Protein AF-A0A538E0H1-F1 (afdb_monomer)

Secondary structure (DSSP, 8-state):
-HHHHHHHHHHHHHHHHHHH--TTTHHHHHHHHHHHHHHHHHHHHHHHH-TTTT----SSS-SS--TTTT-HHHHHHHHHHHHHHHHHHHHH-SSHHHHHHHHHTHHHHHHHHHHTT-HHHHHHHHHHHHHHHHH-TTHHHHHHHHHHHHHHHHHHHHHHTS-GGGT-SSS-HHHHHHHHHHHHHHHHHHHHHHHHHHHHHHHHTTT----HHHHHHHHHHHHHHHHHHHHHHHHHTT-HHHHHHHHHHHHH---

Nearest PDB structures (foldseek):
  6w2r-assembly3_C  TM=2.815E-01  e=3.133E+00  synthetic construct
  6w2r-assembly4_D  TM=2.862E-01  e=8.380E+00  synthetic construct
  8wg7-assembly1_R  TM=1.725E-01  e=4.481E+00  Homo sapiens

pLDDT: mean 80.83, std 14.92, range [41.12, 98.44]

Foldseek 3Di:
DVVVVVVVVVVVVVVCCVVVVDPVCVLVVLLVLLVVLLVQLLLLLCCQLAVVPRHDLDLPPDQARPPPVNALQVNLLSLLVSLLSLLVQLQDPPDLQSNLQSLLSLQSSLLSNLSSVDPVSLLSSLVSLVVSLVPDPPNLSSLVLCVQSVVLNVVLSVLCPPQPLSVDSPHDPVSSNVSSNVSVVSSVVSSVVSSVSSSVVVVVVVPDDDDPVVSVVSNVVSVVVSVVSVVVSQVVQVHPVNVVVVVVVVVVPDD

Structure (mmCIF, N/CA/C/O backbone):
data_AF-A0A538E0H1-F1
#
_entry.id   AF-A0A538E0H1-F1
#
loop_
_atom_site.group_PDB
_atom_site.id
_atom_site.type_symbol
_atom_site.label_atom_id
_atom_site.label_alt_id
_atom_site.label_comp_id
_atom_site.label_asym_id
_atom_site.label_entity_id
_atom_site.label_seq_id
_atom_site.pdbx_PDB_ins_code
_atom_site.Cartn_x
_atom_site.Cartn_y
_atom_site.Cartn_z
_atom_site.occupancy
_atom_site.B_iso_or_equiv
_atom_site.auth_seq_id
_atom_site.auth_comp_id
_atom_site.auth_asym_id
_atom_site.auth_atom_id
_atom_site.pdbx_PDB_model_num
ATOM 1 N N . MET A 1 1 ? 15.814 32.082 0.804 1.00 62.50 1 MET A N 1
ATOM 2 C CA . MET A 1 1 ? 14.558 32.785 1.153 1.00 62.50 1 MET A CA 1
ATOM 3 C C . MET A 1 1 ? 13.333 31.953 0.761 1.00 62.50 1 MET A C 1
ATOM 5 O O . MET A 1 1 ? 12.594 31.567 1.654 1.00 62.50 1 MET A O 1
ATOM 9 N N . LEU A 1 2 ? 13.212 31.528 -0.504 1.00 74.06 2 LEU A N 1
ATOM 10 C CA . LEU A 1 2 ? 12.160 30.611 -0.996 1.00 74.06 2 LEU A CA 1
ATOM 11 C C . LEU A 1 2 ? 11.996 29.292 -0.208 1.00 74.06 2 LEU A C 1
ATOM 13 O O . LEU A 1 2 ? 10.874 28.863 0.051 1.00 74.06 2 LEU A O 1
ATOM 17 N N . GLU A 1 3 ? 13.085 28.638 0.211 1.00 69.62 3 GLU A N 1
ATOM 18 C CA . GLU A 1 3 ? 12.985 27.389 0.992 1.00 69.62 3 GLU A CA 1
ATOM 19 C C . GLU A 1 3 ? 12.420 27.601 2.403 1.00 69.62 3 GLU A C 1
ATOM 21 O O . GLU A 1 3 ? 11.687 26.751 2.914 1.00 69.62 3 GLU A O 1
ATOM 26 N N . LEU A 1 4 ? 12.715 28.752 3.016 1.00 76.44 4 LEU A N 1
ATOM 27 C CA . LEU A 1 4 ? 12.204 29.116 4.336 1.00 76.44 4 LEU A CA 1
ATOM 28 C C . LEU A 1 4 ? 10.700 29.400 4.261 1.00 76.44 4 LEU A C 1
ATOM 30 O O . LEU A 1 4 ? 9.941 28.885 5.074 1.00 76.44 4 LEU A O 1
ATOM 34 N N . GLU A 1 5 ? 10.261 30.141 3.243 1.00 71.50 5 GLU A N 1
ATOM 35 C CA . GLU A 1 5 ? 8.842 30.407 2.977 1.00 71.50 5 GLU A CA 1
ATOM 36 C C . GLU A 1 5 ? 8.067 29.117 2.702 1.00 71.50 5 GLU A C 1
ATOM 38 O O . GLU A 1 5 ? 7.014 28.893 3.294 1.00 71.50 5 GLU A O 1
ATOM 43 N N . ARG A 1 6 ? 8.614 28.216 1.875 1.00 70.69 6 ARG A N 1
ATOM 44 C CA . ARG A 1 6 ? 8.008 26.905 1.609 1.00 70.69 6 ARG A CA 1
ATOM 45 C C . ARG A 1 6 ? 7.900 26.063 2.881 1.00 70.69 6 ARG A C 1
ATOM 47 O O . ARG A 1 6 ? 6.867 25.440 3.112 1.00 70.69 6 ARG A O 1
ATOM 54 N N . THR A 1 7 ? 8.936 26.063 3.718 1.00 77.12 7 THR A N 1
ATOM 55 C CA . THR A 1 7 ? 8.940 25.328 4.992 1.00 77.12 7 THR A CA 1
ATOM 56 C C . THR A 1 7 ? 7.916 25.905 5.965 1.00 77.12 7 THR A C 1
ATOM 58 O O . THR A 1 7 ? 7.155 25.149 6.566 1.00 77.12 7 THR A O 1
ATOM 61 N N . LEU A 1 8 ? 7.836 27.233 6.074 1.00 78.69 8 LEU A N 1
ATOM 62 C CA . LEU A 1 8 ? 6.848 27.923 6.902 1.00 78.69 8 LEU A CA 1
ATOM 63 C C . LEU A 1 8 ? 5.421 27.693 6.404 1.00 78.69 8 LEU A C 1
ATOM 65 O O . LEU A 1 8 ? 4.537 27.480 7.222 1.00 78.69 8 LEU A O 1
ATOM 69 N N . LEU A 1 9 ? 5.193 27.663 5.090 1.00 79.38 9 LEU A N 1
ATOM 70 C CA . LEU A 1 9 ? 3.889 27.351 4.501 1.00 79.38 9 LEU A CA 1
ATOM 71 C C . LEU A 1 9 ? 3.466 25.906 4.771 1.00 79.38 9 LEU A C 1
ATOM 73 O O . LEU A 1 9 ? 2.318 25.667 5.140 1.00 79.38 9 LEU A O 1
ATOM 77 N N . VAL A 1 10 ? 4.382 24.940 4.642 1.00 74.25 10 VAL A N 1
ATOM 78 C CA . VAL A 1 10 ? 4.106 23.537 4.994 1.00 74.25 10 VAL A CA 1
ATOM 79 C C . VAL A 1 10 ? 3.824 23.414 6.487 1.00 74.25 10 VAL A C 1
ATOM 81 O O . VAL A 1 10 ? 2.846 22.777 6.870 1.00 74.25 10 VAL A O 1
ATOM 84 N N . LEU A 1 11 ? 4.629 24.058 7.333 1.00 79.06 11 LEU A N 1
ATOM 85 C CA . LEU A 1 11 ? 4.444 24.032 8.779 1.00 79.06 11 LEU A CA 1
ATOM 86 C C . LEU A 1 11 ? 3.119 24.688 9.179 1.00 79.06 11 LEU A C 1
ATOM 88 O O . LEU A 1 11 ? 2.368 24.108 9.956 1.00 79.06 11 LEU A O 1
ATOM 92 N N . ALA A 1 12 ? 2.793 25.852 8.619 1.00 76.12 12 ALA A N 1
ATOM 93 C CA . ALA A 1 12 ? 1.538 26.554 8.855 1.00 76.12 12 ALA A CA 1
ATOM 94 C C . ALA A 1 12 ? 0.341 25.739 8.357 1.00 76.12 12 ALA A C 1
ATOM 96 O O . ALA A 1 12 ? -0.644 25.623 9.076 1.00 76.12 12 ALA A O 1
ATOM 97 N N . GLY A 1 13 ? 0.438 25.111 7.183 1.00 74.56 13 GLY A N 1
ATOM 98 C CA . GLY A 1 13 ? -0.596 24.226 6.648 1.00 74.56 13 GLY A CA 1
ATOM 99 C C . GLY A 1 13 ? -0.819 22.996 7.527 1.00 74.56 13 GLY A C 1
ATOM 100 O O . GLY A 1 13 ? -1.952 22.700 7.894 1.00 74.56 13 GLY A O 1
ATOM 101 N N . VAL A 1 14 ? 0.254 22.315 7.941 1.00 77.38 14 VAL A N 1
ATOM 102 C CA . VAL A 1 14 ? 0.185 21.174 8.868 1.00 77.38 14 VAL A CA 1
ATOM 103 C C . VAL A 1 14 ? -0.395 21.608 10.213 1.00 77.38 14 VAL A C 1
ATOM 105 O O . VAL A 1 14 ? -1.287 20.945 10.735 1.00 77.38 14 VAL A O 1
ATOM 108 N N . THR A 1 15 ? 0.049 22.742 10.752 1.00 73.00 15 THR A N 1
ATOM 109 C CA . THR A 1 15 ? -0.431 23.272 12.036 1.00 73.00 15 THR A CA 1
ATOM 110 C C . THR A 1 15 ? -1.893 23.690 11.945 1.00 73.00 15 THR A C 1
ATOM 112 O O . THR A 1 15 ? -2.661 23.377 12.845 1.00 73.00 15 THR A O 1
ATOM 115 N N . ALA A 1 16 ? -2.315 24.316 10.845 1.00 71.56 16 ALA A N 1
ATOM 116 C CA . ALA A 1 16 ? -3.708 24.661 10.591 1.00 71.56 16 ALA A CA 1
ATOM 117 C C . ALA A 1 16 ? -4.572 23.404 10.467 1.00 71.56 16 ALA A C 1
ATOM 119 O O . ALA A 1 16 ? -5.636 23.343 11.070 1.00 71.56 16 ALA A O 1
ATOM 120 N N . VAL A 1 17 ? -4.104 22.366 9.768 1.00 69.56 17 VAL A N 1
ATOM 121 C CA . VAL A 1 17 ? -4.805 21.077 9.713 1.00 69.56 17 VAL A CA 1
ATOM 122 C C . VAL A 1 17 ? -4.901 20.463 11.105 1.00 69.56 17 VAL A C 1
ATOM 124 O O . VAL A 1 17 ? -5.983 20.041 11.480 1.00 69.56 17 VAL A O 1
ATOM 127 N N . ILE A 1 18 ? -3.837 20.450 11.908 1.00 70.75 18 ILE A N 1
ATOM 128 C CA . ILE A 1 18 ? -3.871 19.905 13.276 1.00 70.75 18 ILE A CA 1
ATOM 129 C C . ILE A 1 18 ? -4.801 20.725 14.185 1.00 70.75 18 ILE A C 1
ATOM 131 O O . ILE A 1 18 ? -5.565 20.147 14.955 1.00 70.75 18 ILE A O 1
ATOM 135 N N . ALA A 1 19 ? -4.761 22.055 14.086 1.00 69.69 19 ALA A N 1
ATOM 136 C CA . ALA A 1 19 ? -5.537 22.969 14.920 1.00 69.69 19 ALA A CA 1
ATOM 137 C C . ALA A 1 19 ? -7.027 23.002 14.542 1.00 69.69 19 ALA A C 1
ATOM 139 O O . ALA A 1 19 ? -7.883 23.132 15.414 1.00 69.69 19 ALA A O 1
ATOM 140 N N . LEU A 1 20 ? -7.344 22.873 13.250 1.00 69.69 20 LEU A N 1
ATOM 141 C CA . LEU A 1 20 ? -8.708 22.930 12.720 1.00 69.69 20 LEU A CA 1
ATOM 142 C C . LEU A 1 20 ? -9.332 21.541 12.533 1.00 69.69 20 LEU A C 1
ATOM 144 O O . LEU A 1 20 ? -10.556 21.436 12.403 1.00 69.69 20 LEU A O 1
ATOM 148 N N . ALA A 1 21 ? -8.535 20.464 12.530 1.00 66.31 21 ALA A N 1
ATOM 149 C CA . ALA A 1 21 ? -9.044 19.102 12.447 1.00 66.31 21 ALA A CA 1
ATOM 150 C C . ALA A 1 21 ? -9.835 18.766 13.706 1.00 66.31 21 ALA A C 1
ATOM 152 O O . ALA A 1 21 ? -9.314 18.380 14.754 1.00 66.31 21 ALA A O 1
ATOM 153 N N . ARG A 1 22 ? -11.154 18.830 13.569 1.00 72.38 22 ARG A N 1
ATOM 154 C CA . ARG A 1 22 ? -12.054 18.266 14.563 1.00 72.38 22 ARG A CA 1
ATOM 155 C C . ARG A 1 22 ? -11.836 16.758 14.617 1.00 72.38 22 ARG A C 1
ATOM 157 O O . ARG A 1 22 ? -11.766 16.090 13.582 1.00 72.38 22 ARG A O 1
ATOM 164 N N . ARG A 1 23 ? -11.780 16.202 15.832 1.00 72.94 23 ARG A N 1
ATOM 165 C CA . ARG A 1 23 ? -11.576 14.757 16.071 1.00 72.94 23 ARG A CA 1
ATOM 166 C C . ARG A 1 23 ? -12.557 13.873 15.290 1.00 72.94 23 ARG A C 1
ATOM 168 O O . ARG A 1 23 ? -12.219 12.752 14.927 1.00 72.94 23 ARG A O 1
ATOM 175 N N . GLU A 1 24 ? -13.746 14.389 14.993 1.00 77.44 24 GLU A N 1
ATOM 176 C CA . GLU A 1 24 ? -14.774 13.722 14.187 1.00 77.44 24 GLU A CA 1
ATOM 177 C C . GLU A 1 24 ? -14.396 13.519 12.707 1.00 77.44 24 GLU A C 1
ATOM 179 O O . GLU A 1 24 ? -14.872 12.572 12.077 1.00 77.44 24 GLU A O 1
ATOM 184 N N . HIS A 1 25 ? -13.522 14.361 12.145 1.00 81.50 25 HIS A N 1
ATOM 185 C CA . HIS A 1 25 ? -13.102 14.297 10.742 1.00 81.50 25 HIS A CA 1
ATOM 186 C C . HIS A 1 25 ? -11.829 13.480 10.523 1.00 81.50 25 HIS A C 1
ATOM 188 O O . HIS A 1 25 ? -11.591 13.031 9.402 1.00 81.50 25 HIS A O 1
ATOM 194 N N . VAL A 1 26 ? -11.047 13.224 11.576 1.00 82.00 26 VAL A N 1
ATOM 195 C CA . VAL A 1 26 ? -9.776 12.481 11.503 1.00 82.00 26 VAL A CA 1
ATOM 196 C C . VAL A 1 26 ? -9.907 11.141 10.755 1.00 82.00 26 VAL A C 1
ATOM 198 O O . VAL A 1 26 ? -9.098 10.899 9.861 1.00 82.00 26 VAL A O 1
ATOM 201 N N . PRO A 1 27 ? -10.936 10.295 10.989 1.00 84.88 27 PRO A N 1
ATOM 202 C CA . PRO A 1 27 ? -11.077 9.041 10.244 1.00 84.88 27 PRO A CA 1
ATOM 203 C C . PRO A 1 27 ? -11.360 9.242 8.749 1.00 84.88 27 PRO A C 1
ATOM 205 O O . PRO A 1 27 ? -10.920 8.444 7.925 1.00 84.88 27 PRO A O 1
ATOM 208 N N . ARG A 1 28 ? -12.094 10.304 8.386 1.00 86.62 28 ARG A N 1
ATOM 209 C CA . ARG A 1 28 ? -12.380 10.630 6.980 1.00 86.62 28 ARG A CA 1
ATOM 210 C C . ARG A 1 28 ? -11.126 11.135 6.280 1.00 86.62 28 ARG A C 1
ATOM 212 O O . ARG A 1 28 ? -10.832 10.675 5.185 1.00 86.62 28 ARG A O 1
ATOM 219 N N . LEU A 1 29 ? -10.372 12.021 6.932 1.00 87.25 29 LEU A N 1
ATOM 220 C CA . LEU A 1 29 ? -9.093 12.511 6.419 1.00 87.25 29 LEU A CA 1
ATOM 221 C C . LEU A 1 29 ? -8.096 11.366 6.228 1.00 87.25 29 LEU A C 1
ATOM 223 O O . LEU A 1 29 ? -7.500 11.269 5.165 1.00 87.25 29 LEU A O 1
ATOM 227 N N . ALA A 1 30 ? -7.982 10.451 7.195 1.00 89.25 30 ALA A N 1
ATOM 228 C CA . ALA A 1 30 ? -7.130 9.269 7.063 1.00 89.25 30 ALA A CA 1
ATOM 229 C C . ALA A 1 30 ? -7.534 8.392 5.864 1.00 89.25 30 ALA A C 1
ATOM 231 O O . ALA A 1 30 ? -6.671 7.956 5.108 1.00 89.25 30 ALA A O 1
ATOM 232 N N . GLY A 1 31 ? -8.839 8.178 5.655 1.00 91.31 31 GLY A N 1
ATOM 233 C CA . GLY A 1 31 ? -9.351 7.443 4.495 1.00 91.31 31 GLY A CA 1
ATOM 234 C C . GLY A 1 31 ? -9.067 8.137 3.159 1.00 91.31 31 GLY A C 1
ATOM 235 O O . GLY A 1 31 ? -8.668 7.474 2.208 1.00 91.31 31 GLY A O 1
ATOM 236 N N . LEU A 1 32 ? -9.221 9.464 3.089 1.00 91.69 32 LEU A N 1
ATOM 237 C CA . LEU A 1 32 ? -8.912 10.248 1.888 1.00 91.69 32 LEU A CA 1
ATOM 238 C C . LEU A 1 32 ? -7.411 10.256 1.583 1.00 91.69 32 LEU A C 1
ATOM 240 O O . LEU A 1 32 ? -7.026 10.038 0.441 1.00 91.69 32 LEU A O 1
ATOM 244 N N . ILE A 1 33 ? -6.563 10.446 2.598 1.00 93.81 33 ILE A N 1
ATOM 245 C CA . ILE A 1 33 ? -5.102 10.388 2.450 1.00 93.81 33 ILE A CA 1
ATOM 246 C C . ILE A 1 33 ? -4.683 8.998 1.966 1.00 93.81 33 ILE A C 1
ATOM 248 O O . ILE A 1 33 ? -3.913 8.894 1.015 1.00 93.81 33 ILE A O 1
ATOM 252 N N . LEU A 1 34 ? -5.225 7.935 2.567 1.00 96.75 34 LEU A N 1
ATOM 253 C CA . LEU A 1 34 ? -4.977 6.566 2.125 1.00 96.75 34 LEU A CA 1
ATOM 254 C C . LEU A 1 34 ? -5.396 6.358 0.665 1.00 96.75 34 LEU A C 1
ATOM 256 O O . LEU A 1 34 ? -4.628 5.784 -0.105 1.00 96.75 34 LEU A O 1
ATOM 260 N N . ALA A 1 35 ? -6.581 6.830 0.274 1.00 95.50 35 ALA A N 1
ATOM 261 C CA . ALA A 1 35 ? -7.054 6.725 -1.102 1.00 95.50 35 ALA A CA 1
ATOM 262 C C . ALA A 1 35 ? -6.107 7.446 -2.072 1.00 95.50 35 ALA A C 1
ATOM 264 O O . ALA A 1 35 ? -5.686 6.848 -3.059 1.00 95.50 35 ALA A O 1
ATOM 265 N N . SER A 1 36 ? -5.695 8.676 -1.755 1.00 94.62 36 SER A N 1
ATOM 266 C CA . SER A 1 36 ? -4.743 9.443 -2.567 1.00 94.62 36 SER A CA 1
ATOM 267 C C . SER A 1 36 ? -3.391 8.743 -2.696 1.00 94.62 36 SER A C 1
ATOM 269 O O . SER A 1 36 ? -2.873 8.619 -3.805 1.00 94.62 36 SER A O 1
ATOM 271 N N . ILE A 1 37 ? -2.835 8.237 -1.587 1.00 96.69 37 ILE A N 1
ATOM 272 C CA . ILE A 1 37 ? -1.575 7.482 -1.610 1.00 96.69 37 ILE A CA 1
ATOM 273 C C . ILE A 1 37 ? -1.723 6.238 -2.487 1.00 96.69 37 ILE A C 1
ATOM 275 O O . ILE A 1 37 ? -0.897 5.996 -3.361 1.00 96.69 37 ILE A O 1
ATOM 279 N N . THR A 1 38 ? -2.809 5.486 -2.300 1.00 97.00 38 THR A N 1
ATOM 280 C CA . THR A 1 38 ? -3.084 4.260 -3.055 1.00 97.00 38 THR A CA 1
ATOM 281 C C . THR A 1 38 ? -3.192 4.540 -4.549 1.00 97.00 38 THR A C 1
ATOM 283 O O . THR A 1 38 ? -2.620 3.793 -5.336 1.00 97.00 38 THR A O 1
ATOM 286 N N . VAL A 1 39 ? -3.869 5.617 -4.956 1.00 96.31 39 VAL A N 1
ATOM 287 C CA . VAL A 1 39 ? -3.992 6.007 -6.370 1.00 96.31 39 VAL A CA 1
ATOM 288 C C . VAL A 1 39 ? -2.623 6.313 -6.973 1.00 96.31 39 VAL A C 1
ATOM 290 O O . VAL A 1 39 ? -2.280 5.745 -8.005 1.00 96.31 39 VAL A O 1
ATOM 293 N N . VAL A 1 40 ? -1.814 7.149 -6.317 1.00 93.81 40 VAL A N 1
ATOM 294 C CA . VAL A 1 40 ? -0.478 7.522 -6.813 1.00 93.81 40 VAL A CA 1
ATOM 295 C C . VAL A 1 40 ? 0.456 6.310 -6.868 1.00 93.81 40 VAL A C 1
ATOM 297 O O . VAL A 1 40 ? 1.130 6.104 -7.874 1.00 93.81 40 VAL A O 1
ATOM 300 N N . SER A 1 41 ? 0.473 5.472 -5.827 1.00 94.12 41 SER A N 1
ATOM 301 C CA . SER A 1 41 ? 1.280 4.247 -5.795 1.00 94.12 41 SER A CA 1
ATOM 302 C C . SER A 1 41 ? 0.827 3.225 -6.837 1.00 94.12 41 SER A C 1
ATOM 304 O O . SER A 1 41 ? 1.660 2.626 -7.506 1.00 94.12 41 SER A O 1
ATOM 306 N N . THR A 1 42 ? -0.482 3.058 -7.035 1.00 94.56 42 THR A N 1
ATOM 307 C CA . THR A 1 42 ? -1.017 2.143 -8.054 1.00 94.56 42 THR A CA 1
ATOM 308 C C . THR A 1 42 ? -0.734 2.655 -9.461 1.00 94.56 42 THR A 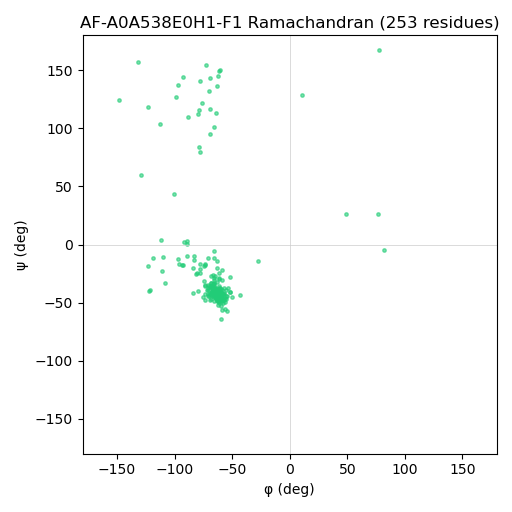C 1
ATOM 310 O O . THR A 1 42 ? -0.420 1.854 -10.333 1.00 94.56 42 THR A O 1
ATOM 313 N N . TYR A 1 43 ? -0.789 3.971 -9.690 1.00 92.50 43 TYR A N 1
ATOM 314 C CA . TYR A 1 43 ? -0.376 4.568 -10.959 1.00 92.50 43 TYR A CA 1
ATOM 315 C C . TYR A 1 43 ? 1.107 4.303 -11.234 1.00 92.50 43 TYR A C 1
ATOM 317 O O . TYR A 1 43 ? 1.443 3.792 -12.299 1.00 92.50 43 TYR A O 1
ATOM 325 N N . ALA A 1 44 ? 1.977 4.558 -10.253 1.00 90.50 44 ALA A N 1
ATOM 326 C CA . ALA A 1 44 ? 3.398 4.245 -10.362 1.00 90.50 44 ALA A CA 1
ATOM 327 C C . ALA A 1 44 ? 3.623 2.753 -10.650 1.00 90.50 44 ALA A C 1
ATOM 329 O O . ALA A 1 44 ? 4.426 2.382 -11.494 1.00 90.50 44 ALA A O 1
ATOM 330 N N . LEU A 1 45 ? 2.880 1.867 -9.986 1.00 91.06 45 LEU A N 1
ATOM 331 C CA . LEU A 1 45 ? 2.947 0.433 -10.248 1.00 91.06 45 LEU A CA 1
ATOM 332 C C . LEU A 1 45 ? 2.461 0.095 -11.666 1.00 91.06 45 LEU A C 1
ATOM 334 O O . LEU A 1 45 ? 3.043 -0.756 -12.332 1.00 91.06 45 LEU A O 1
ATOM 338 N N . ALA A 1 46 ? 1.427 0.774 -12.156 1.00 91.12 46 ALA A N 1
ATOM 339 C CA . ALA A 1 46 ? 0.878 0.556 -13.486 1.00 91.12 46 ALA A CA 1
ATOM 340 C C . ALA A 1 46 ? 1.858 0.946 -14.603 1.00 91.12 46 ALA A C 1
ATOM 342 O O . ALA A 1 46 ? 1.898 0.241 -15.609 1.00 91.12 46 ALA A O 1
ATOM 343 N N . THR A 1 47 ? 2.700 1.974 -14.426 1.00 88.50 47 THR A N 1
ATOM 344 C CA . THR A 1 47 ? 3.758 2.289 -15.411 1.00 88.50 47 THR A CA 1
ATOM 345 C C . THR A 1 47 ? 4.747 1.132 -15.567 1.00 88.50 47 THR A C 1
ATOM 347 O O . THR A 1 47 ? 5.264 0.903 -16.659 1.00 88.50 47 THR A O 1
ATOM 350 N N . ARG A 1 48 ? 4.947 0.338 -14.505 1.00 87.44 48 ARG A N 1
ATOM 351 C CA . ARG A 1 48 ? 5.779 -0.872 -14.529 1.00 87.44 48 ARG A CA 1
ATOM 352 C C . ARG A 1 48 ? 5.091 -2.083 -15.135 1.00 87.44 48 ARG A C 1
ATOM 354 O O . ARG A 1 48 ? 5.737 -2.872 -15.817 1.00 87.44 48 ARG A O 1
ATOM 361 N N . LEU A 1 49 ? 3.809 -2.269 -14.832 1.00 88.56 49 LEU A N 1
ATOM 362 C CA . LEU A 1 49 ? 3.042 -3.441 -15.263 1.00 88.56 49 LEU A CA 1
ATOM 363 C C . LEU A 1 49 ? 2.542 -3.323 -16.708 1.00 88.56 49 LEU A C 1
ATOM 365 O O . LEU A 1 49 ? 2.307 -4.342 -17.352 1.00 88.56 49 LEU A O 1
ATOM 369 N N . PHE A 1 50 ? 2.399 -2.099 -17.213 1.00 89.81 50 PHE A N 1
ATOM 370 C CA . PHE A 1 50 ? 1.907 -1.800 -18.557 1.00 89.81 50 PHE A CA 1
ATOM 371 C C . PHE A 1 50 ? 2.860 -0.832 -19.282 1.00 89.81 50 PHE A C 1
ATOM 373 O O . PHE A 1 50 ? 2.450 0.276 -19.651 1.00 89.81 50 PHE A O 1
ATOM 380 N N . PRO A 1 51 ? 4.142 -1.208 -19.478 1.00 85.12 51 PRO A N 1
ATOM 381 C CA . PRO A 1 51 ? 5.134 -0.333 -20.103 1.00 85.12 51 PRO A CA 1
ATOM 382 C C . PRO A 1 51 ? 4.787 0.008 -21.560 1.00 85.12 51 PRO A C 1
ATOM 384 O O . PRO A 1 51 ? 5.242 1.017 -22.074 1.00 85.12 51 PRO A O 1
ATOM 387 N N . ASP A 1 52 ? 3.941 -0.790 -22.213 1.00 82.31 52 ASP A N 1
ATOM 388 C CA . ASP A 1 52 ? 3.408 -0.549 -23.557 1.00 82.31 52 ASP A CA 1
ATOM 389 C C . ASP A 1 52 ? 2.350 0.568 -23.623 1.00 82.31 52 ASP A C 1
ATOM 391 O O . ASP A 1 52 ? 2.066 1.068 -24.709 1.00 82.31 52 ASP A O 1
ATOM 395 N N . ARG A 1 53 ? 1.754 0.959 -22.485 1.00 83.50 53 ARG A N 1
ATOM 396 C CA . ARG A 1 53 ? 0.670 1.962 -22.432 1.00 83.50 53 ARG A CA 1
ATOM 397 C C . ARG A 1 53 ? 0.980 3.177 -21.572 1.00 83.50 53 ARG A C 1
ATOM 399 O O . ARG A 1 53 ? 0.534 4.272 -21.896 1.00 83.50 53 ARG A O 1
ATOM 406 N N . LEU A 1 54 ? 1.640 2.959 -20.437 1.00 77.31 54 LEU A N 1
ATOM 407 C CA . LEU A 1 54 ? 1.777 3.948 -19.362 1.00 77.31 54 LEU A CA 1
ATOM 408 C C . LEU A 1 54 ? 3.233 4.261 -19.009 1.00 77.31 54 LEU A C 1
ATOM 410 O O . LEU A 1 54 ? 3.487 5.268 -18.355 1.00 77.31 54 LEU A O 1
ATOM 414 N N . GLY A 1 55 ? 4.177 3.398 -19.383 1.00 63.91 55 GLY A N 1
ATOM 415 C CA . GLY A 1 55 ? 5.597 3.606 -19.114 1.00 63.91 55 GLY A CA 1
ATOM 416 C C . GLY A 1 55 ? 6.298 4.319 -20.268 1.00 63.91 55 GLY A C 1
ATOM 417 O O . GLY A 1 55 ? 6.019 4.054 -21.433 1.00 63.91 55 GLY A O 1
ATOM 418 N N . SER A 1 56 ? 7.262 5.183 -19.954 1.00 58.09 56 SER A N 1
ATOM 419 C CA . SER A 1 56 ? 8.351 5.482 -20.882 1.00 58.09 56 SER A CA 1
ATOM 420 C C . SER A 1 56 ? 9.363 4.340 -20.780 1.00 58.09 56 SER A C 1
ATOM 422 O O . SER A 1 56 ? 9.982 4.162 -19.731 1.00 58.09 56 SER A O 1
ATOM 424 N N . TYR A 1 57 ? 9.507 3.529 -21.832 1.00 52.12 57 TYR A N 1
ATOM 425 C CA . TYR A 1 57 ? 10.604 2.562 -21.904 1.00 52.12 57 TYR A CA 1
ATOM 426 C C . TYR A 1 57 ? 11.906 3.340 -22.089 1.00 52.12 57 TYR A C 1
ATOM 428 O O . TYR A 1 57 ? 12.251 3.734 -23.201 1.00 52.12 57 TYR A O 1
ATOM 436 N N . ASP A 1 58 ? 12.588 3.605 -20.982 1.00 53.75 58 ASP A N 1
ATOM 437 C CA . ASP A 1 58 ? 13.918 4.187 -20.982 1.00 53.75 58 ASP A CA 1
ATOM 438 C C . ASP A 1 58 ? 14.902 3.123 -20.462 1.00 53.75 58 ASP A C 1
ATOM 440 O O . ASP A 1 58 ? 14.926 2.850 -19.260 1.00 53.75 58 ASP A O 1
ATOM 444 N N . PRO A 1 59 ? 15.691 2.484 -21.346 1.00 48.78 59 PRO A N 1
ATOM 445 C CA . PRO A 1 59 ? 16.685 1.485 -20.955 1.00 48.78 59 PRO A CA 1
ATOM 446 C C . PRO A 1 59 ? 17.841 2.074 -20.121 1.00 48.78 59 PRO A C 1
ATOM 448 O O . PRO A 1 59 ? 18.688 1.323 -19.643 1.00 48.78 59 PRO A O 1
ATOM 451 N N . VAL A 1 60 ? 17.894 3.402 -19.941 1.00 50.31 60 VAL A N 1
ATOM 452 C CA . VAL A 1 60 ? 18.919 4.125 -19.172 1.00 50.31 60 VAL A CA 1
ATOM 453 C C . VAL A 1 60 ? 18.364 4.670 -17.846 1.00 50.31 60 VAL A C 1
ATOM 455 O O . VAL A 1 60 ? 19.091 4.697 -16.847 1.00 50.31 60 VAL A O 1
ATOM 458 N N . ALA A 1 61 ? 17.086 5.067 -17.781 1.00 51.38 61 ALA A N 1
ATOM 459 C CA . ALA A 1 61 ? 16.447 5.535 -16.546 1.00 51.38 61 ALA A CA 1
ATOM 460 C C . ALA A 1 61 ? 16.072 4.360 -15.626 1.00 51.38 61 ALA A C 1
ATOM 462 O O . ALA A 1 61 ? 14.933 3.914 -15.561 1.00 51.38 61 ALA A O 1
ATOM 463 N N . GLY A 1 62 ? 17.097 3.879 -14.920 1.00 55.00 62 GLY A N 1
ATOM 464 C CA . GLY A 1 62 ? 17.113 2.998 -13.752 1.00 55.00 62 GLY A CA 1
ATOM 465 C C . GLY A 1 62 ? 15.815 2.302 -13.324 1.00 55.00 62 GLY A C 1
ATOM 466 O O . GLY A 1 62 ? 14.831 2.941 -12.979 1.00 55.00 62 GLY A O 1
ATOM 467 N N . TYR A 1 63 ? 15.922 0.982 -13.154 1.00 64.38 63 TYR A N 1
ATOM 468 C CA . TYR A 1 63 ? 15.001 -0.027 -12.596 1.00 64.38 63 TYR A CA 1
ATOM 469 C C . TYR A 1 63 ? 13.944 0.335 -11.532 1.00 64.38 63 T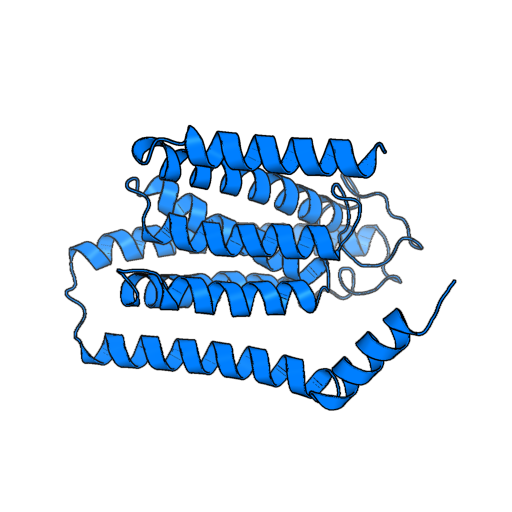YR A C 1
ATOM 471 O O . TYR A 1 63 ? 13.088 -0.488 -11.199 1.00 64.38 63 TYR A O 1
ATOM 479 N N . ARG A 1 64 ? 14.045 1.498 -10.901 1.00 68.31 64 ARG A N 1
ATOM 480 C CA . ARG A 1 64 ? 13.300 1.873 -9.708 1.00 68.31 64 ARG A CA 1
ATOM 481 C C . ARG A 1 64 ? 12.082 2.697 -10.074 1.00 68.31 64 ARG A C 1
ATOM 483 O O . ARG A 1 64 ? 12.159 3.650 -10.838 1.00 68.31 64 ARG A O 1
ATOM 490 N N . LEU A 1 65 ? 10.974 2.382 -9.424 1.00 69.38 65 LEU A N 1
ATOM 491 C CA . LEU A 1 65 ? 9.759 3.179 -9.502 1.00 69.38 65 LEU A CA 1
ATOM 492 C C . LEU A 1 65 ? 10.000 4.577 -8.906 1.00 69.38 65 LEU A C 1
ATOM 494 O O . LEU A 1 65 ? 10.225 4.690 -7.701 1.00 69.38 65 LEU A O 1
ATOM 498 N N . SER A 1 66 ? 9.965 5.627 -9.727 1.00 72.44 66 SER A N 1
ATOM 499 C CA . SER A 1 66 ? 10.116 7.033 -9.311 1.00 72.44 66 SER A CA 1
ATOM 500 C C . SER A 1 66 ? 8.915 7.889 -9.709 1.00 72.44 66 SER A C 1
ATOM 502 O O . SER A 1 66 ? 8.476 8.721 -8.912 1.00 72.44 66 SER A O 1
ATOM 504 N N . ASP A 1 67 ? 8.360 7.681 -10.901 1.00 75.44 67 ASP A N 1
ATOM 505 C CA . ASP A 1 67 ? 7.207 8.432 -11.391 1.00 75.44 67 ASP A CA 1
ATOM 506 C C . ASP A 1 67 ? 5.923 8.088 -10.632 1.00 75.44 67 ASP A C 1
ATOM 508 O O . ASP A 1 67 ? 5.724 6.937 -10.240 1.00 75.44 67 ASP A O 1
ATOM 512 N N . PRO A 1 68 ? 5.035 9.069 -10.388 1.00 76.81 68 PRO A N 1
ATOM 513 C CA . PRO A 1 68 ? 5.091 10.473 -10.820 1.00 76.81 68 PRO A CA 1
ATOM 514 C C . PRO A 1 68 ? 5.822 11.387 -9.817 1.00 76.81 68 PRO A C 1
ATOM 516 O O . PRO A 1 68 ? 5.842 12.603 -9.968 1.00 76.81 68 PRO A O 1
ATOM 519 N N . VAL A 1 69 ? 6.363 10.817 -8.738 1.00 74.69 69 VAL A N 1
ATOM 520 C CA . VAL A 1 69 ? 6.951 11.559 -7.610 1.00 74.69 69 VAL A CA 1
ATOM 521 C C . VAL A 1 69 ? 8.355 12.083 -7.945 1.00 74.69 69 VAL A C 1
ATOM 523 O O . VAL A 1 69 ? 8.839 13.010 -7.299 1.00 74.69 69 VAL A O 1
ATOM 526 N N . GLY A 1 70 ? 9.019 11.492 -8.939 1.00 77.12 70 GLY A N 1
ATOM 527 C CA . GLY A 1 70 ? 10.349 11.872 -9.415 1.00 77.12 70 GLY A CA 1
ATOM 528 C C . GLY A 1 70 ? 11.507 11.311 -8.580 1.00 77.12 70 GLY A C 1
ATOM 529 O O . GLY A 1 70 ? 12.661 11.460 -8.967 1.00 77.12 70 GLY A O 1
ATOM 530 N N . TYR A 1 71 ? 11.237 10.629 -7.457 1.00 81.88 71 TYR A N 1
ATOM 531 C CA . TYR A 1 71 ? 12.275 10.002 -6.630 1.00 81.88 71 TYR A CA 1
ATOM 532 C C . TYR A 1 71 ? 11.784 8.736 -5.924 1.00 81.88 71 TYR A C 1
ATOM 534 O O . TYR A 1 71 ? 10.822 8.763 -5.149 1.00 81.88 71 TYR A O 1
ATOM 542 N N . TRP A 1 72 ? 12.489 7.623 -6.141 1.00 82.88 72 TRP A N 1
ATOM 543 C CA . TRP A 1 72 ? 12.061 6.297 -5.683 1.00 82.88 72 TRP A CA 1
ATOM 544 C C . TRP A 1 72 ? 12.017 6.157 -4.160 1.00 82.88 72 TRP A C 1
ATOM 546 O O . TRP A 1 72 ? 11.105 5.529 -3.633 1.00 82.88 72 TRP A O 1
ATOM 556 N N . ASN A 1 73 ? 12.948 6.773 -3.420 1.00 86.38 73 ASN A N 1
ATOM 557 C CA . ASN A 1 73 ? 12.909 6.711 -1.955 1.00 86.38 73 ASN A CA 1
ATOM 558 C C . ASN A 1 73 ? 11.706 7.485 -1.397 1.00 86.38 73 ASN A C 1
ATOM 560 O O . ASN A 1 73 ? 11.089 7.032 -0.433 1.00 86.38 73 ASN A O 1
ATOM 564 N N . THR A 1 74 ? 11.340 8.616 -2.012 1.00 89.12 74 THR A N 1
ATOM 565 C CA . THR A 1 74 ? 10.142 9.370 -1.617 1.00 89.12 74 THR A CA 1
ATOM 566 C C . THR A 1 74 ? 8.893 8.551 -1.901 1.00 89.12 74 THR A C 1
ATOM 568 O O . THR A 1 74 ? 8.073 8.384 -1.003 1.00 89.12 74 THR A O 1
ATOM 571 N N . LEU A 1 75 ? 8.770 7.980 -3.104 1.00 90.06 75 LEU A N 1
ATOM 572 C CA . LEU A 1 75 ? 7.640 7.121 -3.457 1.00 90.06 75 LEU A CA 1
ATOM 573 C C . LEU A 1 75 ? 7.540 5.893 -2.539 1.00 90.06 75 LEU A C 1
ATOM 575 O O . LEU A 1 75 ? 6.446 5.535 -2.108 1.00 90.06 75 LEU A O 1
ATOM 579 N N . GLY A 1 76 ? 8.668 5.274 -2.190 1.00 90.75 76 GLY A N 1
ATOM 580 C CA . GLY A 1 76 ? 8.697 4.130 -1.284 1.00 90.75 76 GLY A CA 1
ATOM 581 C C . GLY A 1 76 ? 8.269 4.491 0.139 1.00 90.75 76 GLY A C 1
ATOM 582 O O . GLY A 1 76 ? 7.471 3.770 0.735 1.00 90.75 76 GLY A O 1
ATOM 583 N N . ILE A 1 77 ? 8.740 5.616 0.696 1.00 91.56 77 ILE A N 1
ATOM 584 C CA . ILE A 1 77 ? 8.284 6.098 2.015 1.00 91.56 77 ILE A CA 1
ATOM 585 C C . ILE A 1 77 ? 6.798 6.460 1.958 1.00 91.56 77 ILE A C 1
ATOM 587 O O . ILE A 1 77 ?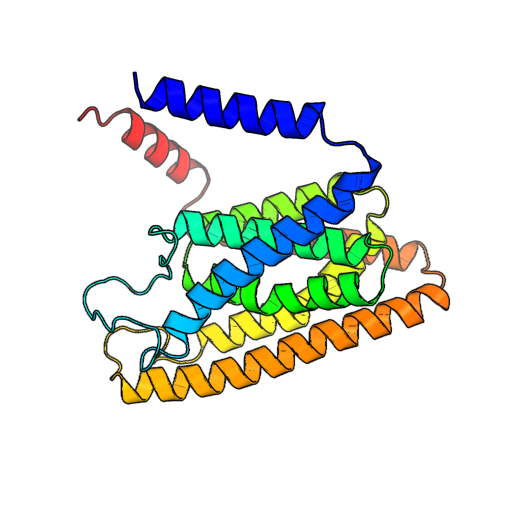 6.046 6.119 2.868 1.00 91.56 77 ILE A O 1
ATOM 591 N N . PHE A 1 78 ? 6.359 7.094 0.875 1.00 94.19 78 PHE A N 1
ATOM 592 C CA . PHE A 1 78 ? 4.965 7.459 0.655 1.00 94.19 78 PHE A CA 1
ATOM 593 C C . PHE A 1 78 ? 4.050 6.224 0.624 1.00 94.19 78 PHE A C 1
ATOM 595 O O . PHE A 1 78 ? 3.056 6.176 1.348 1.00 94.19 78 PHE A O 1
ATOM 602 N N . ALA A 1 79 ? 4.433 5.174 -0.110 1.00 96.56 79 ALA A N 1
ATOM 603 C CA . ALA A 1 79 ? 3.722 3.897 -0.126 1.00 96.56 79 ALA A CA 1
ATOM 604 C C . ALA A 1 79 ? 3.762 3.185 1.242 1.00 96.56 79 ALA A C 1
ATOM 606 O O . ALA A 1 79 ? 2.749 2.640 1.682 1.00 96.56 79 ALA A O 1
ATOM 607 N N . ALA A 1 80 ? 4.891 3.241 1.961 1.00 96.69 80 ALA A N 1
ATOM 608 C CA . ALA A 1 80 ? 5.010 2.702 3.317 1.00 96.69 80 ALA A CA 1
ATOM 609 C C . ALA A 1 80 ? 4.068 3.411 4.307 1.00 96.69 80 ALA A C 1
ATOM 611 O O . ALA A 1 80 ? 3.386 2.749 5.089 1.00 96.69 80 ALA A O 1
ATOM 612 N N . MET A 1 81 ? 3.966 4.742 4.245 1.00 96.38 81 MET A N 1
ATOM 613 C CA . MET A 1 81 ? 2.988 5.512 5.023 1.00 96.38 81 MET A CA 1
ATOM 614 C C . MET A 1 81 ? 1.555 5.104 4.675 1.00 96.38 81 MET A C 1
ATOM 616 O O . MET A 1 81 ? 0.737 4.913 5.576 1.00 96.38 81 MET A O 1
ATOM 620 N N . GLY A 1 82 ? 1.267 4.910 3.384 1.00 97.31 82 GLY A N 1
ATOM 621 C CA . GLY A 1 82 ? 0.000 4.353 2.917 1.00 97.31 82 GLY A CA 1
ATOM 622 C C . GLY A 1 82 ? -0.302 3.004 3.557 1.00 97.31 82 GLY A C 1
ATOM 623 O O . GLY A 1 82 ? -1.392 2.818 4.083 1.00 97.31 82 GLY A O 1
ATOM 624 N N . ALA A 1 83 ? 0.665 2.085 3.596 1.00 97.62 83 ALA A N 1
ATOM 625 C CA . ALA A 1 83 ? 0.469 0.757 4.175 1.00 97.62 83 ALA A CA 1
ATOM 626 C C . ALA A 1 83 ? 0.200 0.814 5.693 1.00 97.62 83 ALA A C 1
ATOM 628 O O . ALA A 1 83 ? -0.650 0.085 6.206 1.00 97.62 83 ALA A O 1
ATOM 629 N N . LEU A 1 84 ? 0.858 1.724 6.421 1.00 96.25 84 LEU A N 1
ATOM 630 C CA . LEU A 1 84 ? 0.579 1.959 7.844 1.00 96.25 84 LEU A CA 1
ATOM 631 C C . LEU A 1 84 ? -0.838 2.506 8.065 1.00 96.25 84 LEU A C 1
ATOM 633 O O . LEU A 1 84 ? -1.562 2.026 8.942 1.00 96.25 84 LEU A O 1
ATOM 637 N N . LEU A 1 85 ? -1.255 3.478 7.246 1.00 95.94 85 LEU A N 1
ATOM 638 C CA . LEU A 1 85 ? -2.615 4.017 7.270 1.00 95.94 85 LEU A CA 1
ATOM 639 C C . LEU A 1 85 ? -3.648 2.953 6.894 1.00 95.94 85 LEU A C 1
ATOM 641 O O . LEU A 1 85 ? -4.686 2.873 7.544 1.00 95.94 85 LEU A O 1
ATOM 645 N N . ALA A 1 86 ? -3.357 2.110 5.905 1.00 97.50 86 ALA A N 1
ATOM 646 C CA . ALA A 1 86 ? -4.212 1.013 5.472 1.00 97.50 86 ALA A CA 1
ATOM 647 C C . ALA A 1 86 ? -4.514 0.053 6.624 1.00 97.50 86 ALA A C 1
ATOM 649 O O . ALA A 1 86 ? -5.681 -0.232 6.885 1.00 97.50 86 ALA A O 1
ATOM 650 N N . VAL A 1 87 ? -3.495 -0.366 7.383 1.00 95.81 87 VAL A N 1
ATOM 651 C CA . VAL A 1 87 ? -3.694 -1.196 8.581 1.00 95.81 87 VAL A CA 1
ATOM 652 C C . VAL A 1 87 ? -4.527 -0.461 9.632 1.00 95.81 87 VAL A C 1
ATOM 654 O O . VAL A 1 87 ? -5.485 -1.030 10.156 1.00 95.81 87 VAL A O 1
ATOM 657 N N . GLY A 1 88 ? -4.215 0.804 9.929 1.00 93.62 88 GLY A N 1
ATOM 658 C CA . GLY A 1 88 ? -4.980 1.596 10.899 1.00 93.62 88 GLY A CA 1
ATOM 659 C C . GLY A 1 88 ? -6.463 1.727 10.523 1.00 93.62 88 GLY A C 1
ATOM 660 O O . GLY A 1 88 ? -7.347 1.460 11.338 1.00 93.62 88 GLY A O 1
ATOM 661 N N . VAL A 1 89 ? -6.751 2.061 9.262 1.00 95.19 89 VAL A N 1
ATOM 662 C CA . VAL A 1 89 ? -8.115 2.190 8.727 1.00 95.19 89 VAL A CA 1
ATOM 663 C C . VAL A 1 89 ? -8.817 0.829 8.679 1.00 95.19 89 VAL A C 1
ATOM 665 O O . VAL A 1 89 ? -9.984 0.737 9.066 1.00 95.19 89 VAL A O 1
ATOM 668 N N . ALA A 1 90 ? -8.122 -0.241 8.285 1.00 95.31 90 ALA A N 1
ATOM 669 C CA . ALA A 1 90 ? -8.650 -1.601 8.317 1.00 95.31 90 ALA A CA 1
ATOM 670 C C . ALA A 1 90 ? -9.054 -2.008 9.742 1.00 95.31 90 ALA A C 1
ATOM 672 O O . ALA A 1 90 ? -10.098 -2.626 9.943 1.00 95.31 90 ALA A O 1
ATOM 673 N N . VAL A 1 91 ? -8.293 -1.623 10.764 1.00 92.50 91 VAL A N 1
ATOM 674 C CA . VAL A 1 91 ? -8.618 -1.957 12.156 1.00 92.50 91 VAL A CA 1
ATOM 675 C C . VAL A 1 91 ? -9.762 -1.098 12.704 1.00 92.50 91 VAL A C 1
ATOM 677 O O . VAL A 1 91 ? -10.664 -1.648 13.340 1.00 92.50 91 VAL A O 1
ATOM 680 N N . ASP A 1 92 ? -9.762 0.218 12.473 1.00 90.56 92 ASP A N 1
ATOM 681 C CA . ASP A 1 92 ? -10.609 1.151 13.235 1.00 90.56 92 ASP A CA 1
ATOM 682 C C . ASP A 1 92 ? -11.782 1.789 12.477 1.00 90.56 92 ASP A C 1
ATOM 684 O O . ASP A 1 92 ? -12.661 2.373 13.121 1.00 90.56 92 ASP A O 1
ATOM 688 N N . ALA A 1 93 ? -11.869 1.669 11.148 1.00 91.44 93 ALA A N 1
ATOM 689 C CA . ALA A 1 93 ? -12.982 2.268 10.415 1.00 91.44 93 ALA A CA 1
ATOM 690 C C . ALA A 1 93 ? -14.343 1.670 10.824 1.00 91.44 93 ALA A C 1
ATOM 692 O O . ALA A 1 93 ? -14.482 0.484 11.114 1.00 91.44 93 ALA A O 1
ATOM 693 N N . LYS A 1 94 ? -15.386 2.510 10.834 1.00 89.38 94 LYS A N 1
ATOM 694 C CA . LYS A 1 94 ? -16.7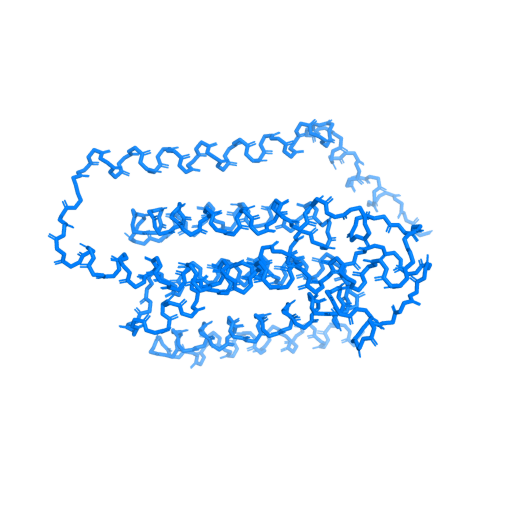43 2.108 11.252 1.00 89.38 94 LYS A CA 1
ATOM 695 C C . LYS A 1 94 ? -17.460 1.254 10.200 1.00 89.38 94 LYS A C 1
ATOM 697 O O . LYS A 1 94 ? -18.271 0.398 10.541 1.00 89.38 94 LYS A O 1
ATOM 702 N N . THR A 1 95 ? -17.162 1.487 8.924 1.00 91.69 95 THR A N 1
ATOM 703 C CA . THR A 1 95 ? -17.849 0.854 7.792 1.00 91.69 95 THR A CA 1
ATOM 704 C C . THR A 1 95 ? -17.038 -0.325 7.267 1.00 91.69 95 THR A C 1
ATOM 706 O O . THR A 1 95 ? -15.881 -0.149 6.890 1.00 91.69 95 THR A O 1
ATOM 709 N N . ARG A 1 96 ? -17.660 -1.510 7.158 1.00 93.25 96 ARG A N 1
ATOM 710 C CA . ARG A 1 96 ? -17.006 -2.738 6.651 1.00 93.25 96 ARG A CA 1
ATOM 711 C C . ARG A 1 96 ? -16.340 -2.556 5.284 1.00 93.25 96 ARG A C 1
ATOM 713 O O . ARG A 1 96 ? -15.255 -3.066 5.058 1.00 93.25 96 ARG A O 1
ATOM 720 N N . TRP A 1 97 ? -16.956 -1.774 4.398 1.00 93.62 97 TRP A N 1
ATOM 721 C CA . TRP A 1 97 ? -16.431 -1.520 3.056 1.00 93.62 97 TRP A CA 1
ATOM 722 C C . TRP A 1 97 ? -15.180 -0.646 3.063 1.00 93.62 97 TRP A C 1
ATOM 724 O O . TRP A 1 97 ? -14.263 -0.900 2.295 1.00 93.62 97 TRP A O 1
ATOM 734 N N . VAL A 1 98 ? -15.100 0.327 3.975 1.00 94.94 98 VAL A N 1
ATOM 735 C CA . VAL A 1 98 ? -13.891 1.147 4.150 1.00 94.94 98 VAL A CA 1
ATOM 736 C C . VAL A 1 98 ? -12.751 0.290 4.694 1.00 94.94 98 VAL A C 1
ATOM 738 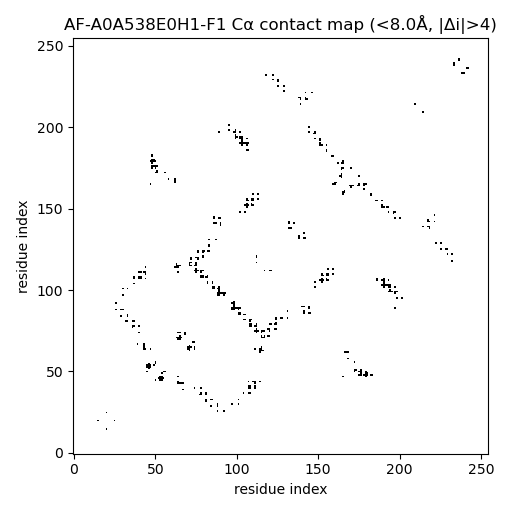O O . VAL A 1 98 ? -11.623 0.404 4.235 1.00 94.94 98 VAL A O 1
ATOM 741 N N . ARG A 1 99 ? -13.055 -0.616 5.629 1.00 95.50 99 ARG A N 1
ATOM 742 C CA . ARG A 1 99 ? -12.073 -1.558 6.174 1.00 95.50 99 ARG A CA 1
ATOM 743 C C . ARG A 1 99 ? -11.553 -2.523 5.112 1.00 95.50 99 ARG A C 1
ATOM 745 O O . ARG A 1 99 ? -10.350 -2.723 5.018 1.00 95.50 99 ARG A O 1
ATOM 752 N N . ALA A 1 100 ? -12.453 -3.090 4.311 1.00 96.69 100 ALA A N 1
ATOM 753 C CA . ALA A 1 100 ? -12.102 -4.013 3.239 1.00 96.69 100 ALA A CA 1
ATOM 754 C C . ALA A 1 100 ? -11.333 -3.316 2.104 1.00 96.69 100 ALA A C 1
ATOM 756 O O . ALA A 1 100 ? -10.346 -3.857 1.622 1.00 96.69 100 ALA A O 1
ATOM 757 N N . GLY A 1 101 ? -11.722 -2.092 1.731 1.00 97.06 101 GLY A N 1
ATOM 758 C CA . GLY A 1 101 ? -10.981 -1.280 0.763 1.00 97.06 101 GLY A CA 1
ATOM 759 C C . GLY A 1 101 ? -9.586 -0.893 1.261 1.00 97.06 101 GLY A C 1
ATOM 760 O O . GLY A 1 101 ? -8.623 -0.982 0.507 1.00 97.06 101 GLY A O 1
ATOM 761 N N . ALA A 1 102 ? -9.452 -0.542 2.545 1.00 97.56 102 ALA A N 1
ATOM 762 C CA . ALA A 1 102 ? -8.148 -0.305 3.157 1.00 97.56 102 ALA A CA 1
ATOM 763 C C . ALA A 1 102 ? -7.289 -1.574 3.168 1.00 97.56 102 ALA A C 1
ATOM 765 O O . ALA A 1 102 ? -6.119 -1.501 2.812 1.00 97.56 102 ALA A O 1
ATOM 766 N N . ALA A 1 103 ? -7.871 -2.734 3.494 1.00 97.69 103 ALA A N 1
ATOM 767 C CA . ALA A 1 103 ? -7.174 -4.012 3.397 1.00 97.69 103 ALA A CA 1
ATOM 768 C C . ALA A 1 103 ? -6.640 -4.240 1.979 1.00 97.69 103 ALA A C 1
ATOM 770 O O . ALA A 1 103 ? -5.435 -4.343 1.832 1.00 97.69 103 ALA A O 1
ATOM 771 N N . GLY A 1 104 ? -7.495 -4.180 0.951 1.00 97.81 104 GLY A N 1
ATOM 772 C CA . GLY A 1 104 ? -7.093 -4.407 -0.444 1.00 97.81 104 GLY A CA 1
ATOM 773 C C . GLY A 1 104 ? -6.083 -3.405 -1.017 1.00 97.81 104 GLY A C 1
ATOM 774 O O . GLY A 1 104 ? -5.502 -3.660 -2.067 1.00 97.81 104 GLY A O 1
ATOM 775 N N . SER A 1 105 ? -5.849 -2.268 -0.355 1.00 98.25 105 SER A N 1
ATOM 776 C CA . SER A 1 105 ? -4.781 -1.340 -0.749 1.00 98.25 105 SER A CA 1
ATOM 777 C C . SER A 1 105 ? -3.379 -1.840 -0.379 1.00 98.25 105 SER A C 1
ATOM 779 O O . SER A 1 105 ? -2.399 -1.375 -0.958 1.00 98.25 105 SER A O 1
ATOM 781 N N . LEU A 1 106 ? -3.248 -2.802 0.543 1.00 97.81 106 LEU A N 1
ATOM 782 C CA . LEU A 1 106 ? -1.947 -3.268 1.029 1.00 97.81 106 LEU A CA 1
ATOM 783 C C . LEU A 1 106 ? -1.140 -3.986 -0.051 1.00 97.81 106 LEU A C 1
ATOM 785 O O . LEU A 1 106 ? 0.054 -3.716 -0.169 1.00 97.81 106 LEU A O 1
ATOM 789 N N . VAL A 1 107 ? -1.764 -4.841 -0.864 1.00 98.00 107 VAL A N 1
ATOM 790 C CA . VAL A 1 107 ? -1.092 -5.523 -1.986 1.00 98.00 107 VAL A CA 1
ATOM 791 C C . VAL A 1 107 ? -0.401 -4.546 -2.957 1.00 98.00 107 VAL A C 1
ATOM 793 O O . VAL A 1 107 ? 0.816 -4.672 -3.138 1.00 98.00 107 VAL A O 1
ATOM 796 N N . PRO A 1 108 ? -1.090 -3.562 -3.575 1.00 97.69 108 PRO A N 1
ATOM 797 C CA . PRO A 1 108 ? -0.436 -2.631 -4.493 1.00 97.69 108 PRO A CA 1
ATOM 798 C C . PRO A 1 108 ? 0.572 -1.719 -3.783 1.00 97.69 108 PRO A C 1
ATOM 800 O O . PRO A 1 108 ? 1.624 -1.427 -4.353 1.00 97.69 108 PRO A O 1
ATOM 803 N N . LEU A 1 109 ? 0.322 -1.315 -2.531 1.00 97.94 109 LEU A N 1
ATOM 804 C CA . LEU A 1 109 ? 1.275 -0.515 -1.752 1.00 97.94 109 LEU A CA 1
ATOM 805 C C . LEU A 1 109 ? 2.567 -1.293 -1.461 1.00 97.94 109 LEU A C 1
ATOM 807 O O . LEU A 1 109 ? 3.657 -0.765 -1.667 1.00 97.94 109 LEU A O 1
ATOM 811 N N . ALA A 1 110 ? 2.472 -2.560 -1.053 1.00 96.69 110 ALA A N 1
ATOM 812 C CA . ALA A 1 110 ? 3.631 -3.409 -0.787 1.00 96.69 110 ALA A CA 1
ATOM 813 C C . ALA A 1 110 ? 4.434 -3.704 -2.064 1.00 96.69 110 ALA A C 1
ATOM 815 O O . ALA A 1 110 ? 5.663 -3.609 -2.054 1.00 96.69 110 ALA A O 1
ATOM 816 N N . ALA A 1 111 ? 3.754 -3.994 -3.179 1.00 95.50 111 ALA A N 1
ATOM 817 C CA . ALA A 1 111 ? 4.396 -4.153 -4.484 1.00 95.50 111 ALA A CA 1
ATOM 818 C C . ALA A 1 111 ? 5.105 -2.860 -4.936 1.00 95.50 111 ALA A C 1
ATOM 820 O O . ALA A 1 111 ? 6.222 -2.912 -5.447 1.00 95.50 111 ALA A O 1
ATOM 821 N N . THR A 1 112 ? 4.503 -1.695 -4.677 1.00 95.25 112 THR A N 1
ATOM 822 C CA . THR A 1 112 ? 5.126 -0.387 -4.939 1.00 95.25 112 THR A CA 1
ATOM 823 C C . THR A 1 112 ? 6.394 -0.202 -4.106 1.00 95.25 112 THR A C 1
ATOM 825 O O . THR A 1 112 ? 7.442 0.132 -4.655 1.00 95.25 112 THR A O 1
ATOM 828 N N . VAL A 1 113 ? 6.344 -0.475 -2.793 1.00 93.25 113 VAL A N 1
ATOM 829 C CA . VAL A 1 113 ? 7.536 -0.416 -1.925 1.00 93.25 113 VAL A CA 1
ATOM 830 C C . VAL A 1 113 ? 8.631 -1.342 -2.462 1.00 93.25 113 VAL A C 1
ATOM 832 O O . VAL A 1 113 ? 9.792 -0.939 -2.522 1.00 93.25 113 VAL A O 1
ATOM 835 N N . TYR A 1 114 ? 8.282 -2.546 -2.922 1.00 92.12 114 TYR A N 1
ATOM 836 C CA . TYR A 1 114 ? 9.244 -3.472 -3.517 1.00 92.12 114 TYR A CA 1
ATOM 837 C C . TYR A 1 114 ? 9.939 -2.889 -4.758 1.00 92.12 114 TYR A C 1
ATOM 839 O O . TYR A 1 114 ? 11.167 -2.818 -4.777 1.00 92.12 114 TYR A O 1
ATOM 847 N N . TYR A 1 115 ? 9.181 -2.400 -5.745 1.00 89.44 115 TYR A N 1
ATOM 848 C CA . TYR A 1 115 ? 9.747 -1.863 -6.991 1.00 89.44 115 TYR A CA 1
ATOM 849 C C . TYR A 1 115 ? 10.474 -0.521 -6.836 1.00 89.44 115 TYR A C 1
ATOM 851 O O . TYR A 1 115 ? 11.209 -0.109 -7.732 1.00 89.44 115 TYR A O 1
ATOM 859 N N . THR A 1 116 ? 10.342 0.162 -5.696 1.00 88.06 116 THR A N 1
ATOM 860 C CA . THR A 1 116 ? 11.207 1.317 -5.390 1.00 88.06 116 THR A CA 1
ATOM 861 C C . THR A 1 116 ? 12.629 0.892 -5.014 1.00 88.06 116 THR A C 1
ATOM 863 O O . THR A 1 116 ? 13.540 1.720 -5.005 1.00 88.06 116 THR A O 1
ATOM 866 N N . TYR A 1 117 ? 12.825 -0.391 -4.672 1.00 84.31 117 TYR A N 1
ATOM 867 C CA . TYR A 1 117 ? 14.069 -0.972 -4.153 1.00 84.31 117 TYR A CA 1
ATOM 868 C C . TYR A 1 117 ? 14.694 -0.171 -2.995 1.00 84.31 117 TYR A C 1
ATOM 870 O O . TYR A 1 117 ? 15.902 -0.233 -2.750 1.00 84.31 117 TYR A O 1
ATOM 878 N N . SER A 1 118 ? 13.873 0.576 -2.249 1.00 85.94 118 SER A N 1
ATOM 879 C CA . SER A 1 118 ? 14.328 1.410 -1.143 1.00 85.94 118 SER A CA 1
ATOM 880 C C . SER A 1 118 ? 14.363 0.628 0.168 1.00 85.94 118 SER A C 1
ATOM 882 O O . SER A 1 118 ? 13.334 0.320 0.774 1.00 85.94 118 SER A O 1
ATOM 884 N N . ARG A 1 119 ? 15.573 0.342 0.662 1.00 84.00 119 ARG A N 1
ATOM 885 C CA . ARG A 1 119 ? 15.768 -0.261 1.994 1.00 84.00 119 ARG A CA 1
ATOM 886 C C . ARG A 1 119 ? 15.219 0.637 3.104 1.00 84.00 119 ARG A C 1
ATOM 888 O O . ARG A 1 119 ? 14.616 0.140 4.051 1.00 84.00 119 ARG A O 1
ATOM 895 N N . GLY A 1 120 ? 15.381 1.954 2.952 1.00 83.81 120 GLY A N 1
ATOM 896 C CA . GLY A 1 120 ? 14.859 2.950 3.886 1.00 83.81 120 GLY A CA 1
ATOM 897 C C . GLY A 1 120 ? 13.338 2.881 4.018 1.00 83.81 120 GLY A C 1
ATOM 898 O O . GLY A 1 120 ? 12.822 2.959 5.128 1.00 83.81 120 GLY A O 1
ATOM 899 N N . SER A 1 121 ? 12.618 2.640 2.920 1.00 90.50 121 SER A N 1
ATOM 900 C CA . SER A 1 121 ? 11.161 2.466 2.949 1.00 90.50 121 SER A CA 1
ATOM 901 C C . SER A 1 121 ? 10.727 1.204 3.693 1.00 90.50 121 SER A C 1
ATOM 903 O O . SER A 1 121 ? 9.782 1.261 4.477 1.00 90.50 121 SER A O 1
ATOM 905 N N . TRP A 1 122 ? 11.440 0.085 3.525 1.00 88.38 122 TRP A N 1
ATOM 906 C CA . TRP A 1 122 ? 11.185 -1.136 4.301 1.00 88.38 122 TRP A CA 1
ATOM 907 C C . TRP A 1 122 ? 11.461 -0.946 5.796 1.00 88.38 122 TRP A C 1
ATOM 909 O O . TRP A 1 122 ? 10.660 -1.381 6.624 1.00 88.38 122 TRP A O 1
ATOM 919 N N . LEU A 1 123 ? 12.550 -0.254 6.150 1.00 83.81 123 LEU A N 1
ATOM 920 C CA . LEU A 1 123 ? 12.856 0.098 7.540 1.00 83.81 123 LEU A CA 1
ATOM 921 C C . LEU A 1 123 ? 11.795 1.025 8.137 1.00 83.81 123 LEU A C 1
ATOM 923 O O . LEU A 1 123 ? 11.345 0.790 9.257 1.00 83.81 123 LEU A O 1
ATOM 927 N N . ALA A 1 124 ? 11.357 2.037 7.388 1.00 86.94 124 ALA A N 1
ATOM 928 C CA . ALA A 1 124 ? 10.301 2.949 7.809 1.00 86.94 124 ALA A CA 1
ATOM 929 C C . ALA A 1 124 ? 8.967 2.215 8.014 1.00 86.94 124 ALA A C 1
ATOM 931 O O . ALA A 1 124 ? 8.291 2.452 9.014 1.00 86.94 124 ALA A O 1
ATOM 932 N N . LEU A 1 125 ? 8.611 1.287 7.119 1.00 90.31 125 LEU A N 1
ATOM 933 C CA . LEU A 1 125 ? 7.421 0.447 7.258 1.00 90.31 125 LEU A CA 1
ATOM 934 C C . LEU A 1 125 ? 7.504 -0.439 8.507 1.00 90.31 125 LEU A C 1
ATOM 936 O O . LEU A 1 125 ? 6.555 -0.485 9.286 1.00 90.31 125 LEU A O 1
ATOM 940 N N . ALA A 1 126 ? 8.638 -1.110 8.728 1.00 87.06 126 ALA A N 1
ATOM 941 C CA . ALA A 1 126 ? 8.850 -1.955 9.900 1.00 87.06 126 ALA A CA 1
ATOM 942 C C . ALA A 1 126 ? 8.782 -1.136 11.200 1.00 87.06 126 ALA A C 1
ATOM 944 O O . ALA A 1 126 ? 7.997 -1.445 12.097 1.00 87.06 126 ALA A O 1
ATOM 945 N N . PHE A 1 127 ? 9.542 -0.044 11.285 1.00 84.00 127 PHE A N 1
ATOM 946 C CA . PHE A 1 127 ? 9.532 0.842 12.447 1.00 84.00 127 PHE A CA 1
ATOM 947 C C . PHE A 1 127 ? 8.135 1.419 12.705 1.00 84.00 127 PHE A C 1
ATOM 949 O O . PHE A 1 127 ? 7.621 1.335 13.820 1.00 84.00 127 PHE A O 1
ATOM 956 N N . GLY A 1 128 ? 7.479 1.931 11.663 1.00 88.38 128 GLY A N 1
ATOM 957 C CA . GLY A 1 128 ? 6.128 2.472 11.747 1.00 88.38 128 GLY A CA 1
ATOM 958 C C . GLY A 1 128 ? 5.094 1.432 12.177 1.00 88.38 128 GLY A C 1
ATOM 959 O O . GLY A 1 128 ? 4.199 1.759 12.952 1.00 88.38 128 GLY A O 1
ATOM 960 N N . MET A 1 129 ? 5.237 0.170 11.761 1.00 89.12 129 MET A N 1
ATOM 961 C CA . MET A 1 129 ? 4.368 -0.919 12.213 1.00 89.12 129 MET A CA 1
ATOM 962 C C . MET A 1 129 ? 4.579 -1.202 13.704 1.00 89.12 129 MET A C 1
ATOM 964 O O . MET A 1 129 ? 3.610 -1.374 14.445 1.00 89.12 129 MET A O 1
ATOM 968 N N . GLY A 1 130 ? 5.835 -1.186 14.163 1.00 83.75 130 GLY A N 1
ATOM 969 C CA . GLY A 1 130 ? 6.177 -1.284 15.582 1.00 83.75 130 GLY A CA 1
ATOM 970 C C . GLY A 1 130 ? 5.534 -0.169 16.410 1.00 83.75 130 GLY A C 1
ATOM 971 O O . GLY A 1 130 ? 4.889 -0.447 17.421 1.00 83.75 130 GLY A O 1
ATOM 972 N N . VAL A 1 131 ? 5.622 1.079 15.940 1.00 85.19 131 VAL A N 1
ATOM 973 C CA . VAL A 1 131 ? 4.961 2.239 16.562 1.00 85.19 131 VAL A CA 1
ATOM 974 C C . VAL A 1 131 ? 3.438 2.067 16.558 1.00 85.19 131 VAL A C 1
ATOM 976 O O . VAL A 1 131 ? 2.803 2.193 17.604 1.00 85.19 131 VAL A O 1
ATOM 979 N N . LEU A 1 132 ? 2.834 1.705 15.424 1.00 86.06 132 LEU A N 1
ATOM 980 C CA . LEU A 1 132 ? 1.387 1.506 15.307 1.00 86.06 132 LEU A CA 1
ATOM 981 C C . LEU A 1 132 ? 0.871 0.485 16.331 1.00 86.06 132 LEU A C 1
ATOM 983 O O . LEU A 1 132 ? -0.139 0.724 16.996 1.00 86.06 132 LEU A O 1
ATOM 987 N N . VAL A 1 133 ? 1.577 -0.633 16.496 1.00 84.12 133 VAL A N 1
ATOM 988 C CA . VAL A 1 133 ? 1.227 -1.691 17.453 1.00 84.12 133 VAL A CA 1
ATOM 989 C C . VAL A 1 133 ? 1.481 -1.259 18.896 1.00 84.12 133 VAL A C 1
ATOM 991 O O . VAL A 1 133 ? 0.672 -1.567 19.771 1.00 84.12 133 VAL A O 1
ATOM 994 N N . ALA A 1 134 ? 2.568 -0.532 19.161 1.00 81.06 134 ALA A N 1
ATOM 995 C CA . ALA A 1 134 ? 2.902 -0.055 20.499 1.00 81.06 134 ALA A CA 1
ATOM 996 C C . ALA A 1 134 ? 1.871 0.957 21.024 1.00 81.06 134 ALA A C 1
ATOM 998 O O . ALA A 1 134 ? 1.458 0.873 22.183 1.00 81.06 134 ALA A O 1
ATOM 999 N N . PHE A 1 135 ? 1.409 1.879 20.179 1.00 84.31 135 PHE A N 1
ATOM 1000 C CA . PHE A 1 135 ? 0.540 2.981 20.600 1.00 84.31 135 PHE A CA 1
ATOM 1001 C C . PHE A 1 135 ? -0.957 2.732 20.375 1.00 84.31 135 PHE A C 1
ATOM 1003 O O . PHE A 1 135 ? -1.784 3.445 20.941 1.00 84.31 135 PHE A O 1
ATOM 1010 N N . THR A 1 136 ? -1.345 1.702 19.616 1.00 83.94 136 THR A N 1
ATOM 1011 C CA . THR A 1 136 ? -2.767 1.393 19.417 1.00 83.94 136 THR A CA 1
ATOM 1012 C C . THR A 1 136 ? -3.414 0.836 20.695 1.00 83.94 136 THR A C 1
ATOM 1014 O O . THR A 1 136 ? -2.908 -0.132 21.265 1.00 83.94 136 THR A O 1
ATOM 1017 N N . PRO A 1 137 ? -4.592 1.335 21.125 1.00 78.62 137 PRO A N 1
ATOM 1018 C CA . PRO A 1 137 ? -5.314 0.782 22.278 1.00 78.62 137 PRO A CA 1
ATOM 1019 C C . PRO A 1 137 ? -5.805 -0.659 22.043 1.00 78.62 137 PRO A C 1
ATOM 1021 O O . PRO A 1 137 ? -5.938 -1.449 22.974 1.00 78.62 137 PRO A O 1
ATOM 1024 N N . ARG A 1 138 ? -6.049 -1.038 20.783 1.00 82.56 138 ARG A N 1
ATOM 1025 C CA . ARG A 1 138 ? -6.554 -2.354 20.356 1.00 82.56 138 ARG A CA 1
ATOM 1026 C C . ARG A 1 138 ? -5.442 -3.269 19.831 1.00 82.56 138 ARG A C 1
ATOM 1028 O O . ARG A 1 138 ? -5.633 -3.937 18.816 1.00 82.56 138 ARG A O 1
ATOM 1035 N N . ARG A 1 139 ? -4.290 -3.314 20.518 1.00 82.00 139 ARG A N 1
ATOM 1036 C CA . ARG A 1 139 ? -3.037 -3.954 20.045 1.00 82.00 139 ARG A CA 1
ATOM 1037 C C . ARG A 1 139 ? -3.232 -5.312 19.371 1.00 82.00 139 ARG A C 1
ATOM 1039 O O . ARG A 1 139 ? -2.669 -5.572 18.321 1.00 82.00 139 ARG A O 1
ATOM 1046 N N . LEU A 1 140 ? -4.071 -6.165 19.949 1.00 80.00 140 LEU A N 1
ATOM 1047 C CA . LEU A 1 140 ? -4.331 -7.526 19.460 1.00 80.00 140 LEU A CA 1
ATOM 1048 C C . LEU A 1 140 ? -5.059 -7.547 18.135 1.00 80.00 140 LEU A C 1
ATOM 1050 O O . LEU A 1 140 ? -4.765 -8.371 17.282 1.00 80.00 140 LEU A O 1
ATOM 1054 N N . ARG A 1 141 ? -6.051 -6.666 18.004 1.00 85.31 141 ARG A N 1
ATOM 1055 C CA . ARG A 1 141 ? -6.844 -6.555 16.794 1.00 85.31 141 ARG A CA 1
ATOM 1056 C C . ARG A 1 141 ? -5.948 -6.068 15.673 1.00 85.31 141 ARG A C 1
ATOM 1058 O O . ARG A 1 141 ? -6.013 -6.633 14.590 1.00 85.31 141 ARG A O 1
ATOM 1065 N N . THR A 1 142 ? -5.087 -5.094 15.962 1.00 88.31 142 THR A N 1
ATOM 1066 C CA . THR A 1 142 ? -4.054 -4.635 15.035 1.00 88.31 142 THR A CA 1
ATOM 1067 C C . THR A 1 142 ? -3.134 -5.771 14.652 1.00 88.31 142 THR A C 1
ATOM 1069 O O . THR A 1 142 ? -3.089 -6.110 13.485 1.00 88.31 142 THR A O 1
ATOM 1072 N N . VAL A 1 143 ? -2.503 -6.441 15.617 1.00 87.25 143 VAL A N 1
ATOM 1073 C CA . VAL A 1 143 ? -1.582 -7.551 15.350 1.00 87.25 143 VAL A CA 1
ATOM 1074 C C . VAL A 1 143 ? -2.241 -8.662 14.528 1.00 87.25 143 VAL A C 1
ATOM 1076 O O . VAL A 1 143 ? -1.683 -9.073 13.519 1.00 87.25 143 VAL A O 1
ATOM 1079 N N . ALA A 1 144 ? -3.430 -9.129 14.913 1.00 85.75 144 ALA A N 1
ATOM 1080 C CA . ALA A 1 144 ? -4.131 -10.189 14.192 1.00 85.75 144 ALA A CA 1
ATOM 1081 C C . ALA A 1 144 ? -4.512 -9.755 12.770 1.00 85.75 144 ALA A C 1
ATOM 1083 O O . ALA A 1 144 ? -4.300 -10.509 11.827 1.00 85.75 144 ALA A O 1
ATOM 1084 N N . THR A 1 145 ? -5.027 -8.533 12.606 1.00 90.25 145 THR A N 1
ATOM 1085 C CA . THR A 1 145 ? -5.377 -7.992 11.284 1.00 90.25 145 THR A CA 1
ATOM 1086 C C . THR A 1 145 ? -4.124 -7.845 10.423 1.00 90.25 145 THR A C 1
ATOM 1088 O O . THR A 1 145 ? -4.112 -8.314 9.292 1.00 90.25 145 THR A O 1
ATOM 1091 N N . THR A 1 146 ? -3.042 -7.287 10.970 1.00 91.31 146 THR A N 1
ATOM 1092 C CA . THR A 1 146 ? -1.752 -7.161 10.288 1.00 91.31 146 THR A CA 1
ATOM 1093 C C . THR A 1 146 ? -1.214 -8.520 9.859 1.00 91.31 146 THR A C 1
ATOM 1095 O O . THR A 1 146 ? -0.831 -8.658 8.709 1.00 91.31 146 THR A O 1
ATOM 1098 N N . LEU A 1 147 ? -1.201 -9.532 10.734 1.00 89.88 147 LEU A N 1
ATOM 1099 C CA . LEU A 1 147 ? -0.687 -10.866 10.396 1.00 89.88 147 LEU A CA 1
ATOM 1100 C C . LEU A 1 147 ? -1.496 -11.530 9.279 1.00 89.88 147 LEU A C 1
ATOM 1102 O O . LEU A 1 147 ? -0.926 -12.140 8.380 1.00 89.88 147 LEU A O 1
ATOM 1106 N N . VAL A 1 148 ? -2.820 -11.394 9.329 1.00 91.00 148 VAL A N 1
ATOM 1107 C CA . VAL A 1 148 ? -3.719 -11.984 8.338 1.00 91.00 148 VAL A CA 1
ATOM 1108 C C . VAL A 1 148 ? -3.571 -11.296 6.974 1.00 91.00 148 VAL A C 1
ATOM 1110 O O . VAL A 1 148 ? -3.490 -11.979 5.956 1.00 91.00 148 VAL A O 1
ATOM 1113 N N . LEU A 1 149 ? -3.471 -9.964 6.945 1.00 93.44 149 LEU A N 1
ATOM 1114 C CA . LEU A 1 149 ? -3.287 -9.197 5.707 1.00 93.44 149 LEU A CA 1
ATOM 1115 C C . LEU A 1 149 ? -1.839 -9.238 5.182 1.00 93.44 149 LEU A C 1
ATOM 1117 O O . LEU A 1 149 ? -1.606 -9.130 3.984 1.00 93.44 149 LEU A O 1
ATOM 1121 N N . ALA A 1 150 ? -0.849 -9.478 6.047 1.00 92.19 150 ALA A N 1
ATOM 1122 C CA . ALA A 1 150 ? 0.547 -9.593 5.634 1.00 92.19 150 ALA A CA 1
ATOM 1123 C C . ALA A 1 150 ? 0.778 -10.760 4.662 1.00 92.19 150 ALA A C 1
ATOM 1125 O O . ALA A 1 150 ? 1.676 -10.669 3.832 1.00 92.19 150 ALA A O 1
ATOM 1126 N N . GLY A 1 151 ? -0.019 -11.833 4.738 1.00 93.00 151 GLY A N 1
ATOM 1127 C CA . GLY A 1 151 ? 0.107 -12.997 3.857 1.00 93.00 151 GLY A CA 1
ATOM 1128 C C . GLY A 1 151 ? -0.059 -12.639 2.373 1.00 93.00 151 GLY A C 1
ATOM 1129 O O . GLY A 1 151 ? 0.904 -12.780 1.616 1.00 93.00 151 GLY A O 1
ATOM 1130 N N . PRO A 1 152 ? -1.241 -12.155 1.941 1.00 95.56 152 PRO A N 1
ATOM 1131 C CA . PRO A 1 152 ? -1.464 -11.718 0.564 1.00 95.56 152 PRO A CA 1
ATOM 1132 C C . PRO A 1 152 ? -0.507 -10.614 0.099 1.00 95.56 152 PRO A C 1
ATOM 1134 O O . PRO A 1 152 ? 0.033 -10.720 -1.001 1.00 95.56 152 PRO A O 1
ATOM 1137 N N . ALA A 1 153 ? -0.230 -9.603 0.931 1.00 94.75 153 ALA A N 1
ATOM 1138 C CA . ALA A 1 153 ? 0.713 -8.538 0.587 1.00 94.75 153 ALA A CA 1
ATOM 1139 C C . ALA A 1 153 ? 2.145 -9.069 0.363 1.00 94.75 153 ALA A C 1
ATOM 1141 O O . ALA A 1 153 ? 2.785 -8.737 -0.637 1.00 94.75 153 ALA A O 1
ATOM 1142 N N . ALA A 1 154 ? 2.637 -9.949 1.244 1.00 92.69 154 ALA A N 1
ATOM 1143 C CA . ALA A 1 154 ? 3.946 -10.587 1.094 1.00 92.69 154 ALA A CA 1
ATOM 1144 C C . ALA A 1 154 ? 3.995 -11.517 -0.124 1.00 92.69 154 ALA A C 1
ATOM 1146 O O . ALA A 1 154 ? 5.003 -11.552 -0.829 1.00 92.69 154 ALA A O 1
ATOM 1147 N N . LEU A 1 155 ? 2.905 -12.237 -0.412 1.00 93.75 155 LEU A N 1
ATOM 1148 C CA . LEU A 1 155 ? 2.794 -13.052 -1.618 1.00 93.75 155 LEU A CA 1
ATOM 1149 C C . LEU A 1 155 ? 2.814 -12.182 -2.882 1.00 93.75 155 LEU A C 1
ATOM 1151 O O . LEU A 1 155 ? 3.475 -12.547 -3.847 1.00 93.75 155 LEU A O 1
ATOM 1155 N N . GLY A 1 156 ? 2.170 -11.013 -2.867 1.00 94.62 156 GLY A N 1
ATOM 1156 C CA . GLY A 1 156 ? 2.234 -10.039 -3.958 1.00 94.62 156 GLY A CA 1
ATOM 1157 C C . GLY A 1 156 ? 3.662 -9.566 -4.228 1.00 94.62 156 GLY A C 1
ATOM 1158 O O . GLY A 1 156 ? 4.112 -9.589 -5.371 1.00 94.62 156 GLY A O 1
ATOM 1159 N N . VAL A 1 157 ? 4.414 -9.240 -3.173 1.00 93.31 157 VAL A N 1
ATOM 1160 C CA . VAL A 1 157 ? 5.843 -8.886 -3.264 1.00 93.31 157 VAL A CA 1
ATOM 1161 C C . VAL A 1 157 ? 6.687 -10.058 -3.775 1.00 93.31 157 VAL A C 1
ATOM 1163 O O . VAL A 1 157 ? 7.559 -9.876 -4.624 1.00 93.31 157 VAL A O 1
ATOM 1166 N N . LEU A 1 158 ? 6.421 -11.277 -3.301 1.00 91.38 158 LEU A N 1
ATOM 1167 C CA . LEU A 1 158 ? 7.111 -12.478 -3.768 1.00 91.38 158 LEU A CA 1
ATOM 1168 C C . LEU A 1 158 ? 6.838 -12.749 -5.250 1.00 91.38 158 LEU A C 1
ATOM 1170 O O . LEU A 1 158 ? 7.746 -13.145 -5.967 1.00 91.38 158 LEU A O 1
ATOM 1174 N N . LEU A 1 159 ? 5.605 -12.556 -5.718 1.00 91.31 159 LEU A N 1
ATOM 1175 C CA . LEU A 1 159 ? 5.258 -12.714 -7.128 1.00 91.31 159 LEU A CA 1
ATOM 1176 C C . LEU A 1 159 ? 5.856 -11.595 -7.982 1.00 91.31 159 LEU A C 1
ATOM 1178 O O . LEU A 1 159 ? 6.279 -11.869 -9.099 1.00 91.31 159 LEU A O 1
ATOM 1182 N N . ALA A 1 160 ? 5.954 -10.375 -7.451 1.00 90.62 160 ALA A N 1
ATOM 1183 C CA . ALA A 1 160 ? 6.606 -9.247 -8.111 1.00 90.62 160 ALA A CA 1
ATOM 1184 C C . ALA A 1 160 ? 8.122 -9.447 -8.290 1.00 90.62 160 ALA A C 1
ATOM 1186 O O . ALA A 1 160 ? 8.699 -8.951 -9.256 1.00 90.62 160 ALA A O 1
ATOM 1187 N N . SER A 1 161 ? 8.764 -10.212 -7.402 1.00 88.06 161 SER A N 1
ATOM 1188 C CA . SER A 1 161 ? 10.210 -10.457 -7.447 1.00 88.06 161 SER A CA 1
ATOM 1189 C C . SER A 1 161 ? 10.654 -11.570 -8.397 1.00 88.06 161 SER A C 1
ATOM 1191 O O . SER A 1 161 ? 11.852 -11.728 -8.621 1.00 88.06 161 SER A O 1
ATOM 1193 N N . ARG A 1 162 ? 9.724 -12.361 -8.952 1.00 88.44 162 ARG A N 1
ATOM 1194 C CA . ARG A 1 162 ? 10.070 -13.515 -9.803 1.00 88.44 162 ARG A CA 1
ATOM 1195 C C . ARG A 1 162 ? 10.328 -13.199 -11.275 1.00 88.44 162 ARG A C 1
ATOM 1197 O O . ARG A 1 162 ? 11.210 -13.841 -11.843 1.00 88.44 162 ARG A O 1
ATOM 1204 N N . PRO A 1 163 ? 9.554 -12.330 -11.951 1.00 84.69 163 PRO A N 1
ATOM 1205 C CA . PRO A 1 163 ? 9.707 -12.159 -13.386 1.00 84.69 163 PRO A CA 1
ATOM 1206 C C . PRO A 1 163 ? 11.037 -11.477 -13.704 1.00 84.69 163 PRO A C 1
ATOM 1208 O O . PRO A 1 163 ? 11.246 -10.318 -13.347 1.00 84.69 163 PRO A O 1
ATOM 1211 N N . TYR A 1 164 ? 11.918 -12.184 -14.415 1.00 80.56 164 TYR A N 1
ATOM 1212 C CA . TYR A 1 164 ? 13.204 -11.641 -14.862 1.00 80.56 164 TYR A CA 1
ATOM 1213 C C . TYR A 1 164 ? 13.013 -10.343 -15.659 1.00 80.56 164 TYR A C 1
ATOM 1215 O O . TYR A 1 164 ? 13.626 -9.331 -15.349 1.00 80.56 164 TYR A O 1
ATOM 1223 N N . ALA A 1 165 ? 12.036 -10.332 -16.571 1.00 78.19 165 ALA A N 1
ATOM 1224 C CA . ALA A 1 165 ? 11.697 -9.173 -17.400 1.00 78.19 165 ALA A 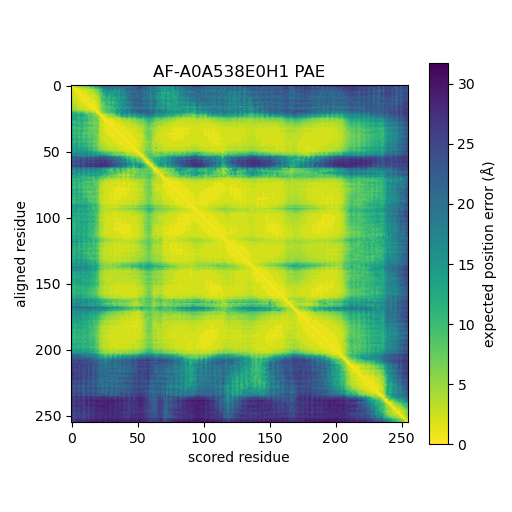CA 1
ATOM 1225 C C . ALA A 1 165 ? 11.136 -7.955 -16.638 1.00 78.19 165 ALA A C 1
ATOM 1227 O O . ALA A 1 165 ? 11.001 -6.879 -17.217 1.00 78.19 165 ALA A O 1
ATOM 1228 N N . LEU A 1 166 ? 10.779 -8.128 -15.359 1.00 77.00 166 LEU A N 1
ATOM 1229 C CA . LEU A 1 166 ? 10.389 -7.048 -14.447 1.00 77.00 166 LEU A CA 1
ATOM 1230 C C . LEU A 1 166 ? 11.409 -6.836 -13.326 1.00 77.00 166 LEU A C 1
ATOM 1232 O O . LEU A 1 166 ? 11.166 -5.975 -12.479 1.00 77.00 166 LEU A O 1
ATOM 1236 N N . THR A 1 167 ? 12.538 -7.566 -13.341 1.00 78.69 167 THR A N 1
ATOM 1237 C CA . THR A 1 167 ? 13.691 -7.381 -12.435 1.00 78.69 167 THR A CA 1
ATOM 1238 C C . THR A 1 167 ? 15.046 -7.027 -13.097 1.00 78.69 167 THR A C 1
ATOM 1240 O O . THR A 1 167 ? 15.931 -6.579 -12.372 1.00 78.69 167 THR A O 1
ATOM 1243 N N . HIS A 1 168 ? 15.199 -7.133 -14.430 1.00 76.44 168 HIS A N 1
ATOM 1244 C CA . HIS A 1 168 ? 16.426 -6.802 -15.186 1.00 76.44 168 HIS A CA 1
ATOM 1245 C C . HIS A 1 168 ? 16.176 -5.922 -16.434 1.00 76.44 168 HIS A C 1
ATOM 1247 O O . HIS A 1 168 ? 15.041 -5.854 -16.917 1.00 76.44 168 HIS A O 1
ATOM 1253 N N . ASP A 1 169 ? 17.215 -5.205 -16.892 1.00 70.62 169 ASP A N 1
ATOM 1254 C CA . ASP A 1 169 ? 17.171 -4.146 -17.930 1.00 70.62 169 ASP A CA 1
ATOM 1255 C C . ASP A 1 169 ? 17.371 -4.647 -19.373 1.00 70.62 169 ASP A C 1
ATOM 1257 O O . ASP A 1 169 ? 17.166 -3.909 -20.331 1.00 70.62 169 ASP A O 1
ATOM 1261 N N . ASP A 1 170 ? 17.756 -5.907 -19.552 1.00 75.75 170 ASP A N 1
ATOM 1262 C CA . ASP A 1 170 ? 18.036 -6.536 -20.848 1.00 75.75 170 ASP A CA 1
ATOM 1263 C C . ASP A 1 170 ? 16.799 -7.181 -21.498 1.00 75.75 170 ASP A C 1
ATOM 1265 O O . ASP A 1 170 ? 16.871 -7.736 -22.597 1.00 75.75 170 ASP A O 1
ATOM 1269 N N . ALA A 1 171 ? 15.644 -7.099 -20.837 1.00 78.44 171 ALA A N 1
ATOM 1270 C CA . ALA A 1 171 ? 14.395 -7.631 -21.354 1.00 78.44 171 ALA A CA 1
ATOM 1271 C C . ALA A 1 171 ? 13.768 -6.715 -22.415 1.00 78.44 171 ALA A C 1
ATOM 1273 O O . ALA A 1 171 ? 13.742 -5.486 -22.299 1.00 78.44 171 ALA A O 1
ATOM 1274 N N . SER A 1 172 ? 13.198 -7.331 -23.453 1.00 84.25 172 SER A N 1
ATOM 1275 C CA . SER A 1 172 ? 12.485 -6.589 -24.493 1.00 84.25 172 SER A CA 1
ATOM 1276 C C . SER A 1 172 ? 11.144 -6.053 -23.987 1.00 84.25 172 SER A C 1
ATOM 1278 O O . SER A 1 172 ? 10.500 -6.655 -23.122 1.00 84.25 172 SER A O 1
ATOM 1280 N N . LEU A 1 173 ? 10.657 -4.965 -24.595 1.00 82.88 173 LEU A N 1
ATOM 1281 C CA . LEU A 1 173 ? 9.361 -4.364 -24.253 1.00 82.88 173 LEU A CA 1
ATOM 1282 C C . LEU A 1 173 ? 8.211 -5.390 -24.262 1.00 82.88 173 LEU A C 1
ATOM 1284 O O . LEU A 1 173 ? 7.377 -5.397 -23.358 1.00 82.88 173 LEU A O 1
ATOM 1288 N N . ALA A 1 174 ? 8.186 -6.297 -25.244 1.00 85.19 174 ALA A N 1
ATOM 1289 C CA . ALA A 1 174 ? 7.166 -7.343 -25.344 1.00 85.19 174 ALA A CA 1
ATOM 1290 C C . ALA A 1 174 ? 7.227 -8.352 -24.177 1.00 85.19 174 ALA A C 1
ATOM 1292 O O . ALA A 1 174 ? 6.185 -8.778 -23.665 1.00 85.19 174 ALA A O 1
ATOM 1293 N N . GLN A 1 175 ? 8.434 -8.716 -23.728 1.00 85.94 175 GLN A N 1
ATOM 1294 C CA . GLN A 1 175 ? 8.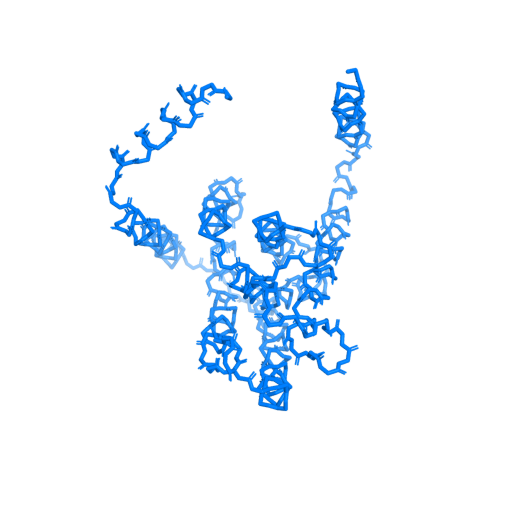632 -9.604 -22.579 1.00 85.94 175 GLN A CA 1
ATOM 1295 C C . GLN A 1 175 ? 8.197 -8.926 -21.276 1.00 85.94 175 GLN A C 1
ATOM 1297 O O . GLN A 1 175 ? 7.448 -9.525 -20.500 1.00 85.94 175 GLN A O 1
ATOM 1302 N N . SER A 1 176 ? 8.609 -7.673 -21.057 1.00 85.75 176 SER A N 1
ATOM 1303 C CA . SER A 1 176 ? 8.224 -6.893 -19.875 1.00 85.75 176 SER A CA 1
ATOM 1304 C C . SER A 1 176 ? 6.719 -6.639 -19.830 1.00 85.75 176 SER A C 1
ATOM 1306 O O . SER A 1 176 ? 6.106 -6.831 -18.783 1.00 85.75 176 SER A O 1
ATOM 1308 N N . SER A 1 177 ? 6.092 -6.312 -20.964 1.00 88.50 177 SER A N 1
ATOM 1309 C CA . SER A 1 177 ? 4.640 -6.131 -21.043 1.00 88.50 177 SER A CA 1
ATOM 1310 C C . SER A 1 177 ? 3.892 -7.429 -20.721 1.00 88.50 177 SER A C 1
ATOM 1312 O O . SER A 1 177 ? 3.022 -7.438 -19.853 1.00 88.50 177 SER A O 1
ATOM 1314 N N . THR A 1 178 ? 4.261 -8.563 -21.326 1.00 90.69 178 THR A N 1
ATOM 1315 C CA . THR A 1 178 ? 3.591 -9.851 -21.056 1.00 90.69 178 THR A CA 1
ATOM 1316 C C . THR A 1 178 ? 3.719 -10.262 -19.584 1.00 90.69 178 THR A C 1
ATOM 1318 O O . THR A 1 178 ? 2.747 -10.696 -18.956 1.00 90.69 178 THR A O 1
ATOM 1321 N N . ALA A 1 179 ? 4.913 -10.099 -19.006 1.00 90.06 179 ALA A N 1
ATOM 1322 C CA . ALA A 1 179 ? 5.155 -10.366 -17.592 1.00 90.06 179 ALA A CA 1
ATOM 1323 C C . ALA A 1 179 ? 4.345 -9.425 -16.684 1.00 90.06 179 ALA A C 1
ATOM 1325 O O . ALA A 1 179 ? 3.747 -9.883 -15.707 1.00 90.06 179 ALA A O 1
ATOM 1326 N N . GLY A 1 180 ? 4.291 -8.137 -17.028 1.00 91.81 180 GLY A N 1
ATOM 1327 C CA . GLY A 1 180 ? 3.544 -7.108 -16.312 1.00 91.81 180 GLY A CA 1
ATOM 1328 C C . GLY A 1 180 ? 2.041 -7.374 -16.291 1.00 91.81 180 GLY A C 1
ATOM 1329 O O . GLY A 1 180 ? 1.446 -7.395 -15.215 1.00 91.81 180 GLY A O 1
ATOM 1330 N N . HIS A 1 181 ? 1.442 -7.722 -17.433 1.00 94.00 181 HIS A N 1
ATOM 1331 C CA . HIS A 1 181 ? 0.028 -8.104 -17.528 1.00 94.00 181 HIS A CA 1
ATOM 1332 C C . HIS A 1 181 ? -0.308 -9.324 -16.657 1.00 94.00 181 HIS A C 1
ATOM 1334 O O . HIS A 1 181 ? -1.310 -9.330 -15.935 1.00 94.00 181 HIS A O 1
ATOM 1340 N N . ARG A 1 182 ? 0.545 -10.358 -16.681 1.00 94.88 182 ARG A N 1
ATOM 1341 C CA . ARG A 1 182 ? 0.356 -11.558 -15.851 1.00 94.88 182 ARG A CA 1
ATOM 1342 C C . ARG A 1 182 ? 0.448 -11.230 -14.363 1.00 94.88 182 ARG A C 1
ATOM 1344 O O . ARG A 1 182 ? -0.365 -11.720 -13.580 1.00 94.88 182 ARG A O 1
ATOM 1351 N N . LEU A 1 183 ? 1.422 -10.411 -13.970 1.00 95.19 183 LEU A N 1
ATOM 1352 C CA . LEU A 1 183 ? 1.566 -9.977 -12.585 1.00 95.19 183 LEU A CA 1
ATOM 1353 C C . LEU A 1 183 ? 0.379 -9.110 -12.150 1.00 95.19 183 LEU A C 1
ATOM 1355 O O . LEU A 1 183 ? -0.159 -9.343 -11.073 1.00 95.19 183 LEU A O 1
ATOM 1359 N N . ALA A 1 184 ? -0.091 -8.189 -12.993 1.00 96.25 184 ALA A N 1
ATOM 1360 C CA . ALA A 1 184 ? -1.266 -7.366 -12.716 1.00 96.25 184 ALA A CA 1
ATOM 1361 C C . ALA A 1 184 ? -2.501 -8.224 -12.405 1.00 96.25 184 ALA A C 1
ATOM 1363 O O . ALA A 1 184 ? -3.169 -7.995 -11.397 1.00 96.25 184 ALA A O 1
ATOM 1364 N N . ALA A 1 185 ? -2.762 -9.263 -13.207 1.00 97.44 185 ALA A N 1
ATOM 1365 C CA . ALA A 1 185 ? -3.861 -10.196 -12.958 1.00 97.44 185 ALA A CA 1
ATOM 1366 C C . ALA A 1 185 ? -3.726 -10.908 -11.598 1.00 97.44 185 ALA A C 1
ATOM 1368 O O . ALA A 1 185 ? -4.697 -11.005 -10.847 1.00 97.44 185 ALA A O 1
ATOM 1369 N N . LEU A 1 186 ? -2.517 -11.360 -11.244 1.00 97.56 186 LEU A N 1
ATOM 1370 C CA . LEU A 1 186 ? -2.252 -11.992 -9.947 1.00 97.56 186 LEU A CA 1
ATOM 1371 C C . LEU A 1 186 ? -2.447 -11.017 -8.778 1.00 97.56 186 LEU A C 1
ATOM 1373 O O . LEU A 1 186 ? -3.051 -11.387 -7.773 1.00 97.56 186 LEU A O 1
ATOM 1377 N N . LEU A 1 187 ? -1.990 -9.769 -8.911 1.00 97.38 187 LEU A N 1
ATOM 1378 C CA . LEU A 1 187 ? -2.193 -8.740 -7.890 1.00 97.38 187 LEU A CA 1
ATOM 1379 C C . LEU A 1 187 ? -3.681 -8.425 -7.703 1.00 97.38 187 LEU A C 1
ATOM 1381 O O . LEU A 1 187 ? -4.121 -8.305 -6.567 1.00 97.38 187 LEU A O 1
ATOM 1385 N N . VAL A 1 188 ? -4.478 -8.377 -8.776 1.00 98.25 188 VAL A N 1
ATOM 1386 C CA . VAL A 1 188 ? -5.940 -8.202 -8.684 1.00 98.25 188 VAL A CA 1
ATOM 1387 C C . VAL A 1 188 ? -6.597 -9.342 -7.899 1.00 98.25 188 VAL A C 1
ATOM 1389 O O . VAL A 1 188 ? -7.445 -9.082 -7.043 1.00 98.25 188 VAL A O 1
ATOM 1392 N N . VAL A 1 189 ? -6.179 -10.595 -8.118 1.00 98.38 189 VAL A N 1
ATOM 1393 C CA . VAL A 1 189 ? -6.674 -11.739 -7.328 1.00 98.38 189 VAL A CA 1
ATOM 1394 C C . VAL A 1 189 ? -6.298 -11.592 -5.851 1.00 98.38 189 VAL A C 1
ATOM 1396 O O . VAL A 1 189 ? -7.133 -11.836 -4.982 1.00 98.38 189 VAL A O 1
ATOM 1399 N N . LEU A 1 190 ? -5.073 -11.155 -5.546 1.00 98.06 190 LEU A N 1
ATOM 1400 C CA . LEU A 1 190 ? -4.634 -10.942 -4.163 1.00 98.06 190 LEU A CA 1
ATOM 1401 C C . LEU A 1 190 ? -5.362 -9.777 -3.482 1.00 98.06 190 LEU A C 1
ATOM 1403 O O . LEU A 1 190 ? -5.724 -9.902 -2.315 1.00 98.06 190 LEU A O 1
ATOM 1407 N N . ILE A 1 191 ? -5.651 -8.692 -4.204 1.00 98.44 191 ILE A N 1
ATOM 1408 C CA . ILE A 1 191 ? -6.481 -7.581 -3.712 1.00 98.44 191 ILE A CA 1
ATOM 1409 C C . ILE A 1 191 ? -7.882 -8.094 -3.359 1.00 98.44 191 ILE A C 1
ATOM 1411 O O . ILE A 1 191 ? -8.391 -7.825 -2.270 1.00 98.44 191 ILE A O 1
ATOM 1415 N N . ALA A 1 192 ? -8.502 -8.877 -4.249 1.00 98.31 192 ALA A N 1
ATOM 1416 C CA . ALA A 1 192 ? -9.805 -9.484 -3.984 1.00 98.31 192 ALA A CA 1
ATOM 1417 C C . ALA A 1 192 ? -9.757 -10.433 -2.772 1.00 98.31 192 ALA A C 1
ATOM 1419 O O . ALA A 1 192 ? -10.685 -10.443 -1.958 1.00 98.31 192 ALA A O 1
ATOM 1420 N N . ALA A 1 193 ? -8.661 -11.180 -2.610 1.00 97.62 193 ALA A N 1
ATOM 1421 C CA . ALA A 1 193 ? -8.435 -12.033 -1.451 1.00 97.62 193 ALA A CA 1
ATOM 1422 C C . ALA A 1 193 ? -8.308 -11.224 -0.148 1.00 97.62 193 ALA A C 1
ATOM 1424 O O . ALA A 1 193 ? -8.934 -11.602 0.836 1.00 97.62 193 ALA A O 1
ATOM 1425 N N . GLU A 1 194 ? -7.583 -10.098 -0.123 1.00 96.81 194 GLU A N 1
ATOM 1426 C CA . GLU A 1 194 ? -7.500 -9.217 1.057 1.00 96.81 194 GLU A CA 1
ATOM 1427 C C . GLU A 1 194 ? -8.858 -8.631 1.439 1.00 96.81 194 GLU A C 1
ATOM 1429 O O . GLU A 1 194 ? -9.235 -8.647 2.613 1.00 96.81 194 GLU A O 1
ATOM 1434 N N . VAL A 1 195 ? -9.622 -8.162 0.449 1.00 97.75 195 VAL A N 1
ATOM 1435 C CA . VAL A 1 195 ? -10.990 -7.667 0.647 1.00 97.75 195 VAL A CA 1
ATOM 1436 C C . VAL A 1 195 ? -11.859 -8.765 1.266 1.00 97.75 195 VAL A C 1
ATOM 1438 O O . VAL A 1 195 ? -12.506 -8.536 2.289 1.00 97.75 195 VAL A O 1
ATOM 1441 N N . GLY A 1 196 ? -11.850 -9.971 0.690 1.00 96.81 196 GLY A N 1
ATOM 1442 C CA . GLY A 1 196 ? -12.621 -11.110 1.188 1.00 96.81 196 GLY A CA 1
ATOM 1443 C C . GLY A 1 196 ? -12.204 -11.535 2.596 1.00 96.81 196 GLY A C 1
ATOM 1444 O O . GLY A 1 196 ? -13.049 -11.688 3.478 1.00 96.81 196 GLY A O 1
ATOM 1445 N N . LEU A 1 197 ? -10.901 -11.653 2.837 1.00 95.56 197 LEU A N 1
ATOM 1446 C CA . LEU A 1 197 ? -10.323 -12.017 4.127 1.00 95.56 197 LEU A CA 1
ATOM 1447 C C . LEU A 1 197 ? -10.701 -11.007 5.211 1.00 95.56 197 LEU A C 1
ATOM 1449 O O . LEU A 1 197 ? -11.078 -11.394 6.316 1.00 95.56 197 LEU A O 1
ATOM 1453 N N . MET A 1 198 ? -10.698 -9.718 4.874 1.00 95.44 198 MET A N 1
ATOM 1454 C CA . MET A 1 198 ? -11.120 -8.666 5.785 1.00 95.44 198 MET A CA 1
ATOM 1455 C C . MET A 1 198 ? -12.615 -8.737 6.117 1.00 95.44 198 MET A C 1
ATOM 1457 O O . MET A 1 198 ? -13.010 -8.590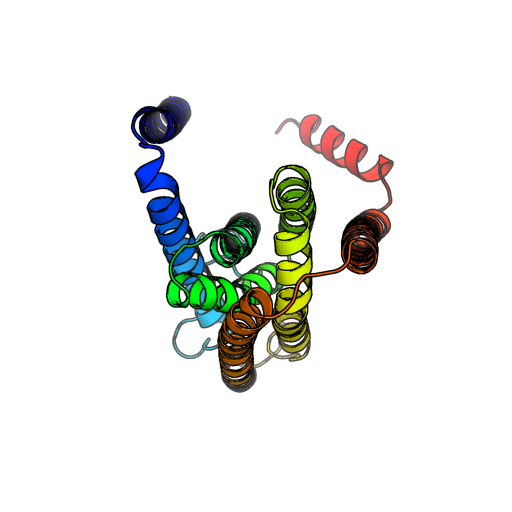 7.275 1.00 95.44 198 MET A O 1
ATOM 1461 N N . LEU A 1 199 ? -13.462 -9.021 5.126 1.00 95.06 199 LEU A N 1
ATOM 1462 C CA . LEU A 1 199 ? -14.893 -9.231 5.353 1.00 95.06 199 LEU A CA 1
ATOM 1463 C C . LEU A 1 199 ? -15.153 -10.466 6.229 1.00 95.06 199 LEU A C 1
ATOM 1465 O O . LEU A 1 199 ? -16.009 -10.417 7.112 1.00 95.06 199 LEU A O 1
ATOM 1469 N N . VAL A 1 200 ? -14.395 -11.550 6.044 1.00 92.25 200 VAL A N 1
ATOM 1470 C CA . VAL A 1 200 ? -14.475 -12.751 6.890 1.00 92.25 200 VAL A CA 1
ATOM 1471 C C . VAL A 1 200 ? -14.021 -12.448 8.319 1.00 92.25 200 VAL A C 1
ATOM 1473 O O . VAL A 1 200 ? -14.729 -12.801 9.264 1.00 92.25 200 VAL A O 1
ATOM 1476 N N . LEU A 1 201 ? -12.903 -11.736 8.504 1.00 89.62 201 LEU A N 1
ATOM 1477 C CA . LEU A 1 201 ? -12.443 -11.293 9.825 1.00 89.62 201 LEU A CA 1
ATOM 1478 C C . LEU A 1 201 ? -13.518 -10.482 10.558 1.00 89.62 201 LEU A C 1
ATOM 1480 O O . LEU A 1 201 ? -13.720 -10.667 11.759 1.00 89.62 201 LEU A O 1
ATOM 1484 N N . ASP A 1 202 ? -14.246 -9.627 9.844 1.00 88.88 202 ASP A N 1
ATOM 1485 C CA . ASP A 1 202 ? -15.325 -8.811 10.405 1.00 88.88 202 ASP A CA 1
ATOM 1486 C C . ASP A 1 202 ? -16.523 -9.628 10.874 1.00 88.88 202 ASP A C 1
ATOM 1488 O O . ASP A 1 202 ? -17.169 -9.271 11.864 1.00 88.88 202 ASP A O 1
ATOM 1492 N N . LEU A 1 203 ? -16.818 -10.726 10.180 1.00 86.50 203 LEU A N 1
ATOM 1493 C CA . LEU A 1 203 ? -17.867 -11.664 10.560 1.00 86.50 203 LEU A CA 1
ATOM 1494 C C . LEU A 1 203 ? -17.439 -12.512 11.765 1.00 86.50 203 LEU A C 1
ATOM 1496 O O . LEU A 1 203 ? -18.222 -12.685 12.701 1.00 86.50 203 LEU A O 1
ATOM 1500 N N . LEU A 1 204 ? -16.190 -12.987 11.781 1.00 84.50 204 LEU A N 1
ATOM 1501 C CA . LEU A 1 204 ? -15.646 -13.829 12.851 1.00 84.50 204 LEU A CA 1
ATOM 1502 C C . LEU A 1 204 ? -15.429 -13.057 14.158 1.00 84.50 204 LEU A C 1
ATOM 1504 O O . LEU A 1 204 ? -15.756 -13.567 15.228 1.00 84.50 204 LEU A O 1
ATOM 1508 N N . GLN A 1 205 ? -14.962 -11.804 14.097 1.00 75.75 205 GLN A N 1
ATOM 1509 C CA . GLN A 1 205 ? -14.780 -10.953 15.285 1.00 75.75 205 GLN A CA 1
ATOM 1510 C C . GLN A 1 205 ? -16.091 -10.682 16.035 1.00 75.75 205 GLN A C 1
ATOM 1512 O O . GLN A 1 205 ? -16.065 -10.414 17.232 1.00 75.75 205 GLN A O 1
ATOM 1517 N N . ARG A 1 206 ? -17.243 -10.769 15.359 1.00 69.56 206 ARG A N 1
ATOM 1518 C CA . ARG A 1 206 ? -18.564 -10.652 15.999 1.00 69.56 206 ARG A CA 1
ATOM 1519 C C . ARG A 1 206 ? -18.996 -11.929 16.723 1.00 69.56 206 ARG A C 1
ATOM 1521 O O . ARG A 1 206 ? -19.932 -11.879 17.513 1.00 69.56 206 ARG A O 1
ATOM 1528 N N . ARG A 1 207 ? -18.361 -13.065 16.425 1.00 64.12 207 ARG A N 1
ATOM 1529 C CA . ARG A 1 207 ? -18.765 -14.405 16.878 1.00 64.12 207 ARG A CA 1
ATOM 1530 C C . ARG A 1 207 ? -17.797 -15.016 17.895 1.00 64.12 207 ARG A C 1
ATOM 1532 O O . ARG A 1 207 ? -18.207 -15.902 18.633 1.00 64.12 207 ARG A O 1
ATOM 1539 N N . ILE A 1 208 ? -16.534 -14.580 17.927 1.00 61.06 208 ILE A N 1
ATOM 1540 C CA . ILE A 1 208 ? -15.460 -15.260 18.665 1.00 61.06 208 ILE A CA 1
ATOM 1541 C C . ILE A 1 208 ? -14.810 -14.312 19.679 1.00 61.06 208 ILE A C 1
ATOM 1543 O O . ILE A 1 208 ? -14.189 -13.313 19.313 1.00 61.06 208 ILE A O 1
ATOM 1547 N N . ALA A 1 209 ? -14.895 -14.661 20.965 1.00 60.41 209 ALA A N 1
ATOM 1548 C CA . ALA A 1 209 ? -14.095 -14.038 22.013 1.00 60.41 209 ALA A CA 1
ATOM 1549 C C . ALA A 1 209 ? -12.678 -14.634 21.989 1.00 60.41 209 ALA A C 1
ATOM 1551 O O . ALA A 1 209 ? -12.496 -15.825 22.231 1.00 60.41 209 ALA A O 1
ATOM 1552 N N . VAL A 1 210 ? -11.663 -13.821 21.681 1.00 62.75 210 VAL A N 1
ATOM 1553 C CA . VAL A 1 210 ? -10.274 -14.299 21.573 1.00 62.75 210 VAL A CA 1
ATOM 1554 C C . VAL A 1 210 ? -9.672 -14.521 22.972 1.00 62.75 210 VAL A C 1
ATOM 1556 O O . VAL A 1 210 ? -9.579 -13.561 23.748 1.00 62.75 210 VAL A O 1
ATOM 1559 N N . PRO A 1 211 ? -9.210 -15.744 23.308 1.00 62.44 211 PRO A N 1
ATOM 1560 C CA . PRO A 1 211 ? -8.573 -16.031 24.592 1.00 62.44 211 PRO A CA 1
ATOM 1561 C C . PRO A 1 211 ? -7.291 -15.215 24.809 1.00 62.44 211 PRO A C 1
ATOM 1563 O O . PRO A 1 211 ? -6.548 -14.919 23.870 1.00 62.44 211 PRO A O 1
ATOM 1566 N N . ARG A 1 212 ? -6.973 -14.891 26.073 1.00 57.84 212 ARG A N 1
ATOM 1567 C CA . ARG A 1 212 ? -5.780 -14.093 26.430 1.00 57.84 212 ARG A CA 1
ATOM 1568 C C . ARG A 1 212 ? -4.457 -14.728 25.964 1.00 57.84 212 ARG A C 1
ATOM 1570 O O . ARG A 1 212 ? -3.531 -13.990 25.653 1.00 57.84 212 ARG A O 1
ATOM 1577 N N . ALA A 1 213 ? -4.364 -16.055 25.892 1.00 59.03 213 ALA A N 1
ATOM 1578 C CA . ALA A 1 213 ? -3.144 -16.765 25.493 1.00 59.03 213 ALA A CA 1
ATOM 1579 C C . ALA A 1 213 ? -2.802 -16.578 24.003 1.00 59.03 213 ALA A C 1
ATOM 1581 O O . ALA A 1 213 ? -1.686 -16.183 23.672 1.00 59.03 213 ALA A O 1
ATOM 1582 N N . VAL A 1 214 ? -3.790 -16.747 23.114 1.00 63.59 214 VAL A N 1
ATOM 1583 C CA . VAL A 1 214 ? -3.652 -16.498 21.663 1.00 63.59 214 VAL A CA 1
ATOM 1584 C C . VAL A 1 214 ? -3.213 -15.057 21.410 1.00 63.59 214 VAL A C 1
ATOM 1586 O O . VAL A 1 214 ? -2.369 -14.774 20.566 1.00 63.59 214 VAL A O 1
ATOM 1589 N N . ARG A 1 215 ? -3.726 -14.133 22.221 1.00 60.09 215 ARG A N 1
ATOM 1590 C CA . ARG A 1 215 ? -3.380 -12.719 22.141 1.00 60.09 215 ARG A CA 1
ATOM 1591 C C . ARG A 1 215 ? -1.913 -12.427 22.470 1.00 60.09 215 ARG A C 1
ATOM 1593 O O . ARG A 1 215 ? -1.317 -11.571 21.822 1.00 60.09 215 ARG A O 1
ATOM 1600 N N . LEU A 1 216 ? -1.360 -13.088 23.487 1.00 59.72 216 LEU A N 1
ATOM 1601 C CA . LEU A 1 216 ? 0.040 -12.916 23.877 1.00 59.72 216 LEU A CA 1
ATOM 1602 C C . LEU A 1 216 ? 0.960 -13.538 22.826 1.00 59.72 216 LEU A C 1
ATOM 1604 O O . LEU A 1 216 ? 1.909 -12.880 22.418 1.00 59.72 216 LEU A O 1
ATOM 1608 N N . ALA A 1 217 ? 0.607 -14.725 22.321 1.00 67.00 217 ALA A N 1
ATOM 1609 C CA . ALA A 1 217 ? 1.351 -15.428 21.279 1.00 67.00 217 ALA A CA 1
ATOM 1610 C C . ALA A 1 217 ? 1.415 -14.650 19.952 1.00 67.00 217 ALA A C 1
ATOM 1612 O O . ALA A 1 217 ? 2.473 -14.561 19.337 1.00 67.00 217 ALA A O 1
ATOM 1613 N N . CYS A 1 218 ? 0.311 -14.033 19.515 1.00 63.47 218 CYS A N 1
ATOM 1614 C CA . CYS A 1 218 ? 0.323 -13.195 18.313 1.00 63.47 218 CYS A CA 1
ATOM 1615 C C . CYS A 1 218 ? 1.177 -11.933 18.507 1.00 63.47 218 CYS A C 1
ATOM 1617 O O . CYS A 1 218 ? 1.904 -11.537 17.596 1.00 63.47 218 CYS A O 1
ATOM 1619 N N . GLY A 1 219 ? 1.104 -11.304 19.688 1.00 63.88 219 GLY A N 1
ATOM 1620 C CA . GLY A 1 219 ? 1.909 -10.125 20.017 1.00 63.88 219 GLY A CA 1
ATOM 1621 C C . GLY A 1 219 ? 3.408 -10.420 19.997 1.00 63.88 219 GLY A C 1
ATOM 1622 O O . GLY A 1 219 ? 4.163 -9.689 19.360 1.00 63.88 219 GLY A O 1
ATOM 1623 N N . THR A 1 220 ? 3.834 -11.517 20.630 1.00 66.75 220 THR A N 1
ATOM 1624 C CA . THR A 1 220 ? 5.234 -11.960 20.595 1.00 66.75 220 THR A CA 1
ATOM 1625 C C . THR A 1 220 ? 5.670 -12.371 19.196 1.00 66.75 220 THR A C 1
ATOM 1627 O O . THR A 1 220 ? 6.744 -11.955 18.774 1.00 66.75 220 THR A O 1
ATOM 1630 N N . ALA A 1 221 ? 4.846 -13.099 18.437 1.00 68.62 221 ALA A N 1
ATOM 1631 C CA . ALA A 1 221 ? 5.173 -13.479 17.062 1.00 68.62 221 ALA A CA 1
ATOM 1632 C C . ALA A 1 221 ? 5.418 -12.255 16.164 1.00 68.62 221 ALA A C 1
ATOM 1634 O O . ALA A 1 221 ? 6.388 -12.233 15.412 1.00 68.62 221 ALA A O 1
ATOM 1635 N N . LEU A 1 222 ? 4.597 -11.206 16.278 1.00 67.88 222 LEU A N 1
ATOM 1636 C CA . LEU A 1 222 ? 4.791 -9.985 15.493 1.00 67.88 222 LEU A CA 1
ATOM 1637 C C . LEU A 1 222 ? 6.061 -9.229 15.896 1.00 67.88 222 LEU A C 1
ATOM 1639 O O . LEU A 1 222 ? 6.786 -8.757 15.024 1.00 67.88 222 LEU A O 1
ATOM 1643 N N . VAL A 1 223 ? 6.346 -9.131 17.198 1.00 72.38 223 VAL A N 1
ATOM 1644 C CA . VAL A 1 223 ? 7.595 -8.532 17.691 1.00 72.38 223 VAL A CA 1
ATOM 1645 C C . VAL A 1 223 ? 8.798 -9.307 17.161 1.00 72.38 223 VAL A C 1
ATOM 1647 O O . VAL A 1 223 ? 9.740 -8.695 16.672 1.00 72.38 223 VAL A O 1
ATOM 1650 N N . VAL A 1 224 ? 8.747 -10.640 17.171 1.00 71.31 224 VAL A N 1
ATOM 1651 C CA . VAL A 1 224 ? 9.807 -11.490 16.613 1.00 71.31 224 VAL A CA 1
ATOM 1652 C C . VAL A 1 224 ? 9.969 -11.255 15.112 1.00 71.31 224 VAL A C 1
ATOM 1654 O O . VAL A 1 224 ? 11.088 -11.040 14.665 1.00 71.31 224 VAL A O 1
ATOM 1657 N N . VAL A 1 225 ? 8.884 -11.214 14.333 1.00 73.62 225 VAL A N 1
ATOM 1658 C CA . VAL A 1 225 ? 8.951 -10.929 12.888 1.00 73.62 225 VAL A CA 1
ATOM 1659 C C . VAL A 1 225 ? 9.559 -9.550 12.625 1.00 73.62 225 VAL A C 1
ATOM 1661 O O . VAL A 1 225 ? 10.450 -9.426 11.789 1.00 73.62 225 VAL A O 1
ATOM 1664 N N . LEU A 1 226 ? 9.137 -8.524 13.368 1.00 69.38 226 LEU A N 1
ATOM 1665 C CA . LEU A 1 226 ? 9.704 -7.178 13.277 1.00 69.38 226 LEU A CA 1
ATOM 1666 C C . LEU A 1 226 ? 11.200 -7.168 13.590 1.00 69.38 226 LEU A C 1
ATOM 1668 O O . LEU A 1 226 ? 11.978 -6.588 12.836 1.00 69.38 226 LEU A O 1
ATOM 1672 N N . LEU A 1 227 ? 11.609 -7.839 14.666 1.00 70.94 227 LEU A N 1
ATOM 1673 C CA . LEU A 1 227 ? 13.011 -7.947 15.063 1.00 70.94 227 LEU A CA 1
ATOM 1674 C C . LEU A 1 227 ? 13.842 -8.717 14.034 1.00 70.94 227 LEU A C 1
ATOM 1676 O O . LEU A 1 227 ? 14.961 -8.308 13.750 1.00 70.94 227 LEU A O 1
ATOM 1680 N N . VAL A 1 228 ? 13.302 -9.780 13.434 1.00 72.69 228 VAL A N 1
ATOM 1681 C CA . VAL A 1 228 ? 13.974 -10.557 12.380 1.00 72.69 228 VAL A CA 1
ATOM 1682 C C . VAL A 1 228 ? 14.136 -9.731 11.107 1.00 72.69 228 VAL A C 1
ATOM 1684 O O . VAL A 1 228 ? 15.214 -9.734 10.517 1.00 72.69 228 VAL A O 1
ATOM 1687 N N . VAL A 1 229 ? 13.107 -8.984 10.696 1.00 66.81 229 VAL A N 1
ATOM 1688 C CA . VAL A 1 229 ? 13.190 -8.079 9.539 1.00 66.81 229 VAL A CA 1
ATOM 1689 C C . VAL A 1 229 ? 14.225 -6.985 9.792 1.00 66.81 229 VAL A C 1
ATOM 1691 O O . VAL A 1 229 ? 15.084 -6.753 8.945 1.00 66.81 229 VAL A O 1
ATOM 1694 N N . LEU A 1 230 ? 14.201 -6.358 10.972 1.00 63.09 230 LEU A N 1
ATOM 1695 C CA . LEU A 1 230 ? 15.196 -5.358 11.359 1.00 63.09 230 LEU A CA 1
ATOM 1696 C C . LEU A 1 230 ? 16.608 -5.961 11.361 1.00 63.09 230 LEU A C 1
ATOM 1698 O O . LEU A 1 230 ? 17.502 -5.414 10.720 1.00 63.09 230 LEU A O 1
ATOM 1702 N N . ALA A 1 231 ? 16.807 -7.112 12.004 1.00 63.56 231 ALA A N 1
ATOM 1703 C CA . ALA A 1 231 ? 18.100 -7.788 12.076 1.00 63.56 231 ALA A CA 1
ATOM 1704 C C . ALA A 1 231 ? 18.628 -8.199 10.692 1.00 63.56 231 ALA A C 1
ATOM 1706 O O . ALA A 1 231 ? 19.796 -7.963 10.393 1.00 63.56 231 ALA A O 1
ATOM 1707 N N . GLY A 1 232 ? 17.775 -8.744 9.820 1.00 64.50 232 GLY A N 1
ATOM 1708 C CA . GLY A 1 232 ? 18.146 -9.126 8.455 1.00 64.50 232 GLY A CA 1
ATOM 1709 C C . GLY A 1 232 ? 18.565 -7.936 7.588 1.00 64.50 232 GLY A C 1
ATOM 1710 O O . GLY A 1 232 ? 19.458 -8.067 6.749 1.00 64.50 232 GLY A O 1
ATOM 1711 N N . VAL A 1 233 ? 17.975 -6.759 7.818 1.00 58.44 233 VAL A N 1
ATOM 1712 C CA . VAL A 1 233 ? 18.407 -5.515 7.168 1.00 58.44 233 VAL A CA 1
ATOM 1713 C C . VAL A 1 233 ? 19.736 -5.025 7.756 1.00 58.44 233 VAL A C 1
ATOM 1715 O O . VAL A 1 233 ? 20.665 -4.766 6.994 1.00 58.44 233 VAL A O 1
ATOM 1718 N N . PHE A 1 234 ? 19.882 -4.983 9.086 1.00 54.44 234 PHE A N 1
ATOM 1719 C CA . PHE A 1 234 ? 21.117 -4.543 9.758 1.00 54.44 234 PHE A CA 1
ATOM 1720 C C . PHE A 1 234 ? 22.336 -5.422 9.440 1.00 54.44 234 PHE A C 1
ATOM 1722 O O . PHE A 1 234 ? 23.443 -4.911 9.262 1.00 54.44 234 PHE A O 1
ATOM 1729 N N . MET A 1 235 ? 22.147 -6.738 9.331 1.00 60.47 235 MET A N 1
ATOM 1730 C CA . MET A 1 235 ? 23.220 -7.677 8.989 1.00 60.47 235 MET A CA 1
ATOM 1731 C C . MET A 1 235 ? 23.715 -7.508 7.547 1.00 60.47 235 MET A C 1
ATOM 1733 O O . MET A 1 235 ? 24.881 -7.777 7.268 1.00 60.47 235 MET A O 1
ATOM 1737 N N . ARG A 1 236 ? 22.871 -7.012 6.633 1.00 54.19 236 ARG A N 1
ATOM 1738 C 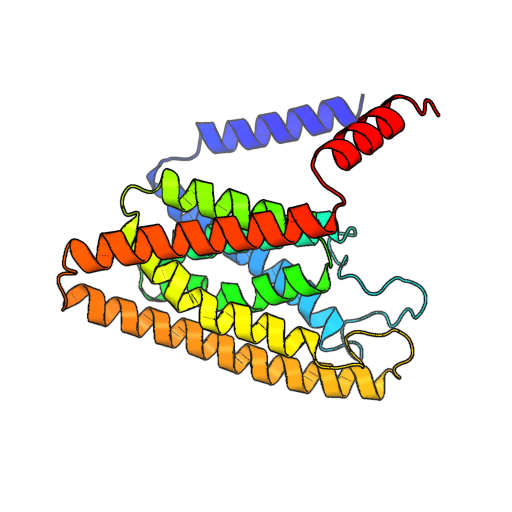CA . ARG A 1 236 ? 23.255 -6.714 5.243 1.00 54.19 236 ARG A CA 1
ATOM 1739 C C . ARG A 1 236 ? 23.919 -5.343 5.055 1.00 54.19 236 ARG A C 1
ATOM 1741 O O . ARG A 1 236 ? 24.511 -5.116 4.005 1.00 54.19 236 ARG A O 1
ATOM 1748 N N . GLU A 1 237 ? 23.851 -4.453 6.045 1.00 46.00 237 GLU A N 1
ATOM 1749 C CA . GLU A 1 237 ? 24.429 -3.094 6.013 1.00 46.00 237 GLU A CA 1
ATOM 1750 C C . GLU A 1 237 ? 25.866 -3.025 6.587 1.00 46.00 237 GLU A C 1
ATOM 1752 O O . GLU A 1 237 ? 26.471 -1.956 6.643 1.00 46.00 237 GLU A O 1
ATOM 1757 N N . GLY A 1 238 ? 26.459 -4.148 7.012 1.00 44.22 238 GLY A N 1
ATOM 1758 C CA . GLY A 1 238 ? 27.812 -4.149 7.591 1.00 44.22 238 GLY A CA 1
ATOM 1759 C C . GLY A 1 238 ? 27.877 -3.634 9.037 1.00 44.22 238 GLY A C 1
ATOM 1760 O O . GLY A 1 238 ? 28.920 -3.155 9.480 1.00 44.22 238 GLY A O 1
ATOM 1761 N N . GLY A 1 239 ? 26.773 -3.756 9.782 1.00 44.09 239 GLY A N 1
ATOM 1762 C CA . GLY A 1 239 ? 26.696 -3.482 11.218 1.00 44.09 239 GLY A CA 1
ATOM 1763 C C . GLY A 1 239 ? 26.638 -1.991 11.610 1.00 44.09 239 GLY A C 1
ATOM 1764 O O . GLY A 1 239 ? 26.915 -1.108 10.805 1.00 44.09 239 GLY A O 1
ATOM 1765 N N . PRO A 1 240 ? 26.307 -1.672 12.878 1.00 49.66 240 PRO A N 1
ATOM 1766 C CA . PRO A 1 240 ? 26.027 -0.298 13.339 1.00 49.66 240 PRO A CA 1
ATOM 1767 C C . PRO A 1 240 ? 27.183 0.704 13.146 1.00 49.66 240 PRO A C 1
ATOM 1769 O O . PRO A 1 240 ? 26.980 1.918 13.110 1.00 49.66 240 PRO A O 1
ATOM 1772 N N . VAL A 1 241 ? 28.413 0.200 13.023 1.00 53.03 241 VAL A N 1
ATOM 1773 C CA . VAL A 1 241 ? 29.644 0.996 12.917 1.00 53.03 241 VAL A CA 1
ATOM 1774 C C . VAL A 1 241 ? 29.886 1.500 11.484 1.00 53.03 241 VAL A C 1
ATOM 1776 O O . VAL A 1 241 ? 30.517 2.542 11.301 1.00 53.03 241 VAL A O 1
ATOM 1779 N N . SER A 1 242 ? 29.359 0.823 10.457 1.00 49.91 242 SER A N 1
ATOM 1780 C CA . SER A 1 242 ? 29.490 1.268 9.060 1.00 49.91 242 SER A CA 1
ATOM 1781 C C . SER A 1 242 ? 28.594 2.480 8.763 1.00 49.91 242 SER A C 1
ATOM 1783 O O . SER A 1 242 ? 29.005 3.391 8.039 1.00 49.91 242 SER A O 1
ATOM 1785 N N . MET A 1 243 ? 27.404 2.529 9.372 1.00 47.03 243 MET A N 1
ATOM 1786 C CA . MET A 1 243 ? 26.409 3.589 9.171 1.00 47.03 243 MET A CA 1
ATOM 1787 C C . MET A 1 243 ? 26.846 4.918 9.797 1.00 47.03 243 MET A C 1
ATOM 1789 O O . MET A 1 243 ? 26.663 5.978 9.201 1.00 47.03 243 MET A O 1
ATOM 1793 N N . THR A 1 244 ? 27.497 4.874 10.964 1.00 53.88 244 THR A N 1
ATOM 1794 C CA . THR A 1 244 ? 28.036 6.082 11.609 1.00 53.88 244 THR A CA 1
ATOM 1795 C C . THR A 1 244 ? 29.211 6.673 10.829 1.00 53.88 244 THR A C 1
ATOM 1797 O O . THR A 1 244 ? 29.333 7.895 10.755 1.00 53.88 244 THR A O 1
ATOM 1800 N N . ARG A 1 245 ? 30.033 5.842 10.168 1.00 51.97 245 ARG A N 1
ATOM 1801 C CA . ARG A 1 245 ? 31.099 6.324 9.270 1.00 51.97 245 ARG A CA 1
ATOM 1802 C C . ARG A 1 245 ? 30.556 6.955 7.990 1.00 51.97 245 ARG A C 1
ATOM 1804 O O . ARG A 1 245 ? 31.056 8.003 7.602 1.00 51.97 245 ARG A O 1
ATOM 1811 N N . HIS A 1 246 ? 29.526 6.379 7.368 1.00 52.84 246 HIS A N 1
ATOM 1812 C CA . HIS A 1 246 ? 28.914 6.967 6.169 1.00 52.84 246 HIS A CA 1
ATOM 1813 C C . HIS A 1 246 ? 28.227 8.302 6.468 1.00 52.84 246 HIS A C 1
ATOM 1815 O O . HIS A 1 246 ? 28.432 9.263 5.732 1.00 52.84 246 HIS A O 1
ATOM 1821 N N . ALA A 1 247 ? 27.488 8.394 7.579 1.00 52.22 247 ALA A N 1
ATOM 1822 C CA . ALA A 1 247 ? 26.893 9.653 8.017 1.00 52.22 247 ALA A CA 1
ATOM 1823 C C . ALA A 1 247 ? 27.973 10.708 8.312 1.00 52.22 247 ALA A C 1
ATOM 1825 O O . ALA A 1 247 ? 27.885 11.831 7.828 1.00 52.22 247 ALA A O 1
ATOM 1826 N N . ARG A 1 248 ? 29.042 10.339 9.032 1.00 50.12 248 ARG A N 1
ATOM 1827 C CA . ARG A 1 248 ? 30.156 11.252 9.326 1.00 50.12 248 ARG A CA 1
ATOM 1828 C C . ARG A 1 248 ? 30.864 11.730 8.057 1.00 50.12 248 ARG A C 1
ATOM 1830 O O . ARG A 1 248 ? 31.140 12.919 7.946 1.00 50.12 248 ARG A O 1
ATOM 1837 N N . ASN A 1 249 ? 31.120 10.847 7.096 1.00 53.19 249 ASN A N 1
ATOM 1838 C CA . ASN A 1 249 ? 31.791 11.206 5.846 1.00 53.19 249 ASN A CA 1
ATOM 1839 C C . ASN A 1 249 ? 30.917 12.102 4.954 1.00 53.19 249 ASN A C 1
ATOM 1841 O O . ASN A 1 249 ? 31.443 13.030 4.352 1.00 53.19 249 ASN A O 1
ATOM 1845 N N . ALA A 1 250 ? 29.596 11.896 4.937 1.00 55.16 250 ALA A N 1
ATOM 1846 C CA . ALA A 1 250 ? 28.659 12.764 4.222 1.00 55.16 250 ALA A CA 1
ATOM 1847 C C . ALA A 1 250 ? 28.579 14.186 4.811 1.00 55.16 250 ALA A C 1
ATOM 1849 O O . ALA A 1 250 ? 28.363 15.135 4.070 1.00 55.16 250 ALA A O 1
ATOM 1850 N N . PHE A 1 251 ? 28.795 14.345 6.122 1.00 52.91 251 PHE A N 1
ATOM 1851 C CA . PHE A 1 251 ? 28.899 15.661 6.771 1.00 52.91 251 PHE A CA 1
ATOM 1852 C C . PHE A 1 251 ? 30.300 16.288 6.690 1.00 52.91 251 PHE A C 1
ATOM 1854 O O . PHE A 1 251 ? 30.433 17.493 6.876 1.00 52.91 251 PHE A O 1
ATOM 1861 N N . SER A 1 252 ? 31.342 15.485 6.450 1.00 55.28 252 SER A N 1
ATOM 1862 C CA . SER A 1 252 ? 32.738 15.956 6.372 1.00 55.28 252 SER A CA 1
ATOM 1863 C C . SER A 1 252 ? 33.168 16.303 4.946 1.00 55.28 252 SER A C 1
ATOM 1865 O O . SER A 1 252 ? 34.172 16.984 4.759 1.00 55.28 252 SER A O 1
ATOM 1867 N N . ALA A 1 253 ? 32.426 15.829 3.944 1.00 45.84 253 ALA A N 1
ATOM 1868 C CA . ALA A 1 253 ? 32.553 16.278 2.569 1.00 45.84 253 ALA A CA 1
ATOM 1869 C C . ALA A 1 253 ? 31.826 17.625 2.421 1.00 45.84 253 ALA A C 1
ATOM 1871 O O . ALA A 1 253 ? 30.654 17.682 2.056 1.00 45.84 253 ALA A O 1
ATOM 1872 N N . SER A 1 254 ? 32.519 18.712 2.766 1.00 41.12 254 SER A N 1
ATOM 1873 C CA . SER A 1 254 ? 32.175 20.041 2.246 1.00 41.12 254 SER A CA 1
ATOM 1874 C C . SER A 1 254 ? 32.302 20.031 0.710 1.00 41.12 254 SER A C 1
ATOM 1876 O O . SER A 1 254 ? 33.103 19.240 0.206 1.00 41.12 254 SER A O 1
ATOM 1878 N N . PRO A 1 255 ? 31.505 20.842 -0.014 1.00 52.94 255 PRO A N 1
ATOM 1879 C CA . PRO A 1 255 ? 31.354 20.769 -1.473 1.00 52.94 255 PRO A CA 1
ATOM 1880 C C . PRO A 1 255 ? 32.661 20.913 -2.257 1.00 52.94 255 PRO A C 1
ATOM 1882 O O . PRO A 1 255 ? 33.573 21.624 -1.774 1.00 52.94 255 PRO A O 1
#

Mean predicted aligned error: 10.63 Å

Radius of gyration: 19.94 Å; Cα contacts (8 Å, |Δi|>4): 279; chains: 1; bounding box: 52×50×52 Å

Solvent-accessible surface area (backbone atoms only — not comparable to full-atom values): 13338 Å² total; per-residue (Å²): 110,70,69,57,53,51,50,50,51,52,49,49,51,51,48,48,47,63,73,66,54,50,80,87,48,48,68,58,52,53,51,51,52,31,49,54,38,44,51,53,33,43,50,34,42,40,26,63,29,33,38,89,81,63,29,82,87,50,91,76,70,60,95,46,44,22,56,90,72,75,36,21,58,59,44,9,39,48,24,27,53,26,41,54,45,20,54,51,37,36,63,67,50,90,47,70,66,59,15,16,53,23,37,27,42,33,29,50,24,40,36,31,29,53,46,17,70,27,67,66,20,55,50,49,34,50,52,49,48,52,50,51,45,71,72,39,93,56,35,54,58,45,46,53,50,48,58,63,50,44,51,49,19,49,48,36,34,54,59,58,69,60,46,60,42,74,73,50,79,88,49,50,71,70,52,23,27,56,51,16,50,55,48,51,56,53,45,52,54,37,22,53,45,31,26,52,50,43,52,50,51,59,57,46,63,76,75,53,86,82,55,73,65,63,45,52,52,49,51,50,50,52,51,50,52,49,51,50,55,50,47,59,52,43,67,72,60,66,43,81,69,45,54,56,50,52,55,50,49,63,71,66,58,70,134

Sequence (255 aa):
MLELERTLLVLAGVTAVIALARREHVPRLAGLILASITVVSTYALATRLFPDRLGSYDPVAGYRLSDPVGYWNTLGIFAAMGALLAVGVAVDAKTRWVRAGAAGSLVPLAATVYYTYSRGSWLALAFGMGVLVAFTPRRLRTVATTLVLAGPAALGVLLASRPYALTHDDASLAQSSTAGHRLAALLVVLIAAEVGLMLVLDLLQRRIAVPRAVRLACGTALVVVLLVVLAGVFMREGGPVSMTRHARNAFSASP